Protein AF-A0A412B1B0-F1 (afdb_monomer)

Structure (mmCIF, N/CA/C/O backbone):
data_AF-A0A412B1B0-F1
#
_entry.id   AF-A0A412B1B0-F1
#
loop_
_atom_site.group_PDB
_atom_site.id
_atom_site.type_symbol
_atom_site.label_atom_id
_atom_site.label_alt_id
_atom_site.label_comp_id
_atom_site.label_asym_id
_atom_site.label_entity_id
_atom_site.label_seq_id
_atom_site.pdbx_PDB_ins_code
_atom_site.Cartn_x
_atom_site.Cartn_y
_atom_site.Cartn_z
_atom_site.occupancy
_atom_site.B_iso_or_equiv
_atom_site.auth_seq_id
_atom_site.auth_comp_id
_atom_site.auth_asym_id
_atom_site.auth_atom_id
_atom_site.pdbx_PDB_model_num
ATOM 1 N N . MET A 1 1 ? 8.838 7.757 -24.415 1.00 59.91 1 MET A N 1
ATOM 2 C CA . MET A 1 1 ? 7.523 7.830 -25.084 1.00 59.91 1 MET A CA 1
ATOM 3 C C . MET A 1 1 ? 7.814 7.838 -26.562 1.00 59.91 1 MET A C 1
ATOM 5 O O . MET A 1 1 ? 8.558 8.707 -26.990 1.00 59.91 1 MET A O 1
ATOM 9 N N . GLU A 1 2 ? 7.292 6.869 -27.297 1.00 73.25 2 GLU A N 1
ATOM 10 C CA . GLU A 1 2 ? 7.401 6.813 -28.757 1.00 73.25 2 GLU A CA 1
ATOM 11 C C . GLU A 1 2 ? 5.980 6.850 -29.307 1.00 73.25 2 GLU A C 1
ATOM 13 O O . GLU A 1 2 ? 5.100 6.191 -28.754 1.00 73.25 2 GLU A O 1
ATOM 18 N N . GLU A 1 3 ? 5.728 7.683 -30.318 1.00 77.94 3 GLU A N 1
ATOM 19 C CA . GLU A 1 3 ? 4.415 7.793 -30.980 1.00 77.94 3 GLU A CA 1
ATOM 20 C C . GLU A 1 3 ? 3.223 7.932 -30.009 1.00 77.94 3 GLU A C 1
ATOM 22 O O . GLU A 1 3 ? 2.192 7.273 -30.137 1.00 77.94 3 GLU A O 1
ATOM 27 N N . ASN A 1 4 ? 3.367 8.789 -28.992 1.00 75.06 4 ASN A N 1
ATOM 28 C CA . ASN A 1 4 ? 2.346 9.030 -27.964 1.00 75.06 4 ASN A CA 1
ATOM 29 C C . ASN A 1 4 ? 1.970 7.786 -27.124 1.00 75.06 4 ASN A C 1
ATOM 31 O O . ASN A 1 4 ? 0.922 7.749 -26.478 1.00 75.06 4 ASN A O 1
ATOM 35 N N . ARG A 1 5 ? 2.836 6.765 -27.103 1.00 69.81 5 ARG A N 1
ATOM 36 C CA . ARG A 1 5 ? 2.740 5.588 -26.234 1.00 69.81 5 ARG A CA 1
ATOM 37 C C . ARG A 1 5 ? 3.895 5.558 -25.240 1.00 69.81 5 ARG A C 1
ATOM 39 O O . ARG A 1 5 ? 5.046 5.894 -25.540 1.00 69.81 5 ARG A O 1
ATOM 46 N N . THR A 1 6 ? 3.592 5.141 -24.016 1.00 74.81 6 THR A N 1
ATOM 47 C CA . THR A 1 6 ? 4.621 4.833 -23.021 1.00 74.81 6 THR A CA 1
ATOM 48 C C . THR A 1 6 ? 5.287 3.514 -23.407 1.00 74.81 6 THR A C 1
ATOM 50 O O . THR A 1 6 ? 4.660 2.460 -23.342 1.00 74.81 6 THR A O 1
ATOM 53 N N . VAL A 1 7 ? 6.552 3.581 -23.823 1.00 77.69 7 VAL A N 1
ATOM 54 C CA . VAL A 1 7 ? 7.391 2.412 -24.114 1.00 77.69 7 VAL A CA 1
ATOM 55 C C . VAL A 1 7 ? 8.228 2.096 -22.879 1.00 77.69 7 VAL A C 1
ATOM 57 O O . VAL A 1 7 ? 8.826 2.999 -22.291 1.00 77.69 7 VAL A O 1
ATOM 60 N N . PHE A 1 8 ? 8.239 0.825 -22.478 1.00 80.88 8 PHE A N 1
ATOM 61 C CA . PHE A 1 8 ? 9.020 0.319 -21.352 1.00 80.88 8 PHE A CA 1
ATOM 62 C C . PHE A 1 8 ? 10.175 -0.523 -21.893 1.00 80.88 8 PHE A C 1
ATOM 64 O O . PHE A 1 8 ? 9.959 -1.646 -22.336 1.00 80.88 8 PHE A O 1
ATOM 71 N N . ASP A 1 9 ? 11.392 0.015 -21.847 1.00 79.12 9 ASP A N 1
ATOM 72 C CA . ASP A 1 9 ? 12.590 -0.621 -22.419 1.00 79.12 9 ASP A CA 1
ATOM 73 C C . ASP A 1 9 ? 13.356 -1.479 -21.393 1.00 79.12 9 ASP A C 1
ATOM 75 O O . ASP A 1 9 ? 14.580 -1.486 -21.302 1.00 79.12 9 ASP A O 1
ATOM 79 N N . THR A 1 10 ? 12.623 -2.158 -20.509 1.00 85.31 10 THR A N 1
ATOM 80 C CA . THR A 1 10 ? 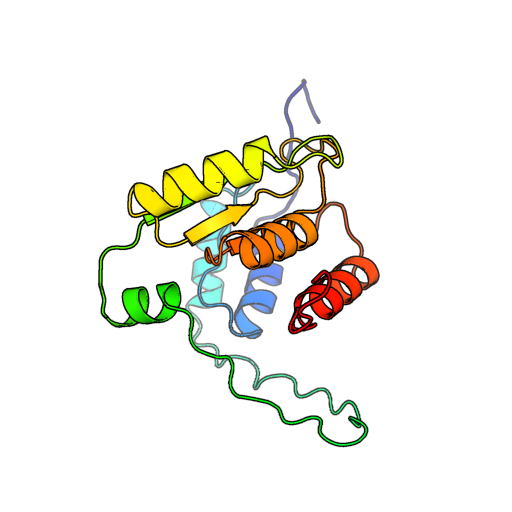13.242 -3.050 -19.521 1.00 85.31 10 THR A CA 1
ATOM 81 C C . THR A 1 10 ? 13.295 -4.460 -20.083 1.00 85.31 10 THR A C 1
ATOM 83 O O . THR A 1 10 ? 12.271 -5.006 -20.488 1.00 85.31 10 THR A O 1
ATOM 86 N N . SER A 1 11 ? 14.480 -5.074 -20.088 1.00 91.94 11 SER A N 1
ATOM 87 C CA . SER A 1 11 ? 14.608 -6.454 -20.545 1.00 91.94 11 SER A CA 1
ATOM 88 C C . SER A 1 11 ? 14.006 -7.440 -19.530 1.00 91.94 11 SER A C 1
ATOM 90 O O . SER A 1 11 ? 14.134 -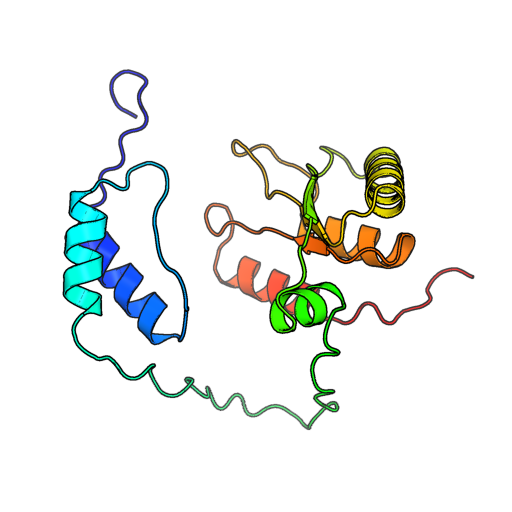7.235 -18.312 1.00 91.94 11 SER A O 1
ATOM 92 N N . PRO A 1 12 ? 13.402 -8.552 -19.996 1.00 93.44 12 PRO A N 1
ATOM 93 C CA . PRO A 1 12 ? 12.978 -9.649 -19.130 1.00 93.44 12 PRO A CA 1
ATOM 94 C C . PRO A 1 12 ? 14.078 -10.115 -18.177 1.00 93.44 12 PRO A C 1
ATOM 96 O O . PRO A 1 12 ? 13.798 -10.430 -17.020 1.00 93.44 12 PRO A O 1
ATOM 99 N N . GLU A 1 13 ? 15.325 -10.138 -18.645 1.00 93.56 13 GLU A N 1
ATOM 100 C CA . GLU A 1 13 ? 16.499 -10.557 -17.889 1.00 93.56 13 GLU A CA 1
ATOM 101 C C . GLU A 1 13 ? 16.766 -9.606 -16.723 1.00 93.56 13 GLU A C 1
ATOM 103 O O . GLU A 1 13 ? 16.862 -10.055 -15.578 1.00 93.56 13 GLU A O 1
ATOM 108 N N . TYR A 1 14 ? 16.818 -8.296 -16.986 1.00 92.62 14 TYR A N 1
ATOM 109 C CA . TYR A 1 14 ? 17.035 -7.298 -15.942 1.00 92.62 14 TYR A CA 1
ATOM 110 C C . TYR A 1 14 ? 15.932 -7.368 -14.882 1.00 92.62 14 TYR A C 1
ATOM 112 O O . TYR A 1 14 ? 16.229 -7.505 -13.693 1.00 92.62 14 TYR A O 1
ATOM 120 N N . PHE A 1 15 ? 14.665 -7.345 -15.309 1.00 93.94 15 PHE A N 1
ATOM 121 C CA . PHE A 1 15 ? 13.515 -7.436 -14.409 1.00 93.94 15 PHE A CA 1
ATOM 122 C C . PHE A 1 15 ? 13.586 -8.688 -13.528 1.00 93.94 15 PHE A C 1
ATOM 124 O O . PHE A 1 15 ? 13.498 -8.593 -12.303 1.00 93.94 15 PHE A O 1
ATOM 131 N N . SER A 1 16 ? 13.803 -9.857 -14.137 1.00 92.56 16 SER A N 1
ATOM 132 C CA . SER A 1 16 ? 13.783 -11.136 -13.423 1.00 92.56 16 SER A CA 1
ATOM 133 C C . SER A 1 16 ? 14.931 -11.246 -12.419 1.00 92.56 16 SER A C 1
ATOM 135 O O . SER A 1 16 ? 14.734 -11.770 -11.326 1.00 92.56 16 SER A O 1
ATOM 137 N N . HIS A 1 17 ? 16.116 -10.715 -12.738 1.00 91.62 17 HIS A N 1
ATOM 138 C CA . HIS A 1 17 ? 17.245 -10.693 -11.806 1.00 91.62 17 HIS A CA 1
ATOM 139 C C . HIS A 1 17 ? 17.013 -9.774 -10.601 1.00 91.62 17 HIS A C 1
ATOM 141 O O . HIS A 1 17 ? 17.366 -10.152 -9.482 1.00 91.62 17 HIS A O 1
ATOM 147 N N . GLN A 1 18 ? 16.406 -8.599 -10.792 1.00 91.88 18 GLN A N 1
ATOM 148 C CA . GLN A 1 18 ? 16.064 -7.725 -9.664 1.00 91.88 18 GLN A CA 1
ATOM 149 C C . GLN A 1 18 ? 14.938 -8.323 -8.815 1.00 91.88 18 GLN A C 1
ATOM 151 O O . GLN A 1 18 ? 15.047 -8.366 -7.592 1.00 91.88 18 GLN A O 1
ATOM 156 N N . ALA A 1 19 ? 13.897 -8.862 -9.454 1.00 91.38 19 ALA A N 1
ATOM 157 C CA . ALA A 1 19 ? 12.802 -9.560 -8.785 1.00 91.38 19 ALA A CA 1
ATOM 158 C C . ALA A 1 19 ? 13.298 -10.753 -7.951 1.00 91.38 19 ALA A C 1
ATOM 160 O O . ALA A 1 19 ? 12.849 -10.961 -6.829 1.00 91.38 19 ALA A O 1
ATOM 161 N N . VAL A 1 20 ? 14.292 -11.492 -8.446 1.00 89.62 20 VAL A N 1
ATOM 162 C CA . VAL A 1 20 ? 14.976 -12.545 -7.687 1.00 89.62 20 VAL A CA 1
ATOM 163 C C . VAL A 1 20 ? 15.631 -12.019 -6.410 1.00 89.62 20 VAL A C 1
ATOM 165 O O . VAL A 1 20 ? 15.446 -12.620 -5.356 1.00 89.62 20 VAL A O 1
ATOM 168 N N . ARG A 1 21 ? 16.367 -10.905 -6.481 1.00 89.06 21 ARG A N 1
ATOM 169 C CA . ARG A 1 21 ? 17.007 -10.306 -5.297 1.00 89.06 21 ARG A CA 1
ATOM 170 C C . ARG A 1 21 ? 15.969 -9.862 -4.272 1.00 89.06 21 ARG A C 1
ATOM 172 O O . ARG A 1 21 ? 16.200 -9.987 -3.079 1.00 89.06 21 ARG A O 1
ATOM 179 N N . ILE A 1 22 ? 14.817 -9.376 -4.736 1.00 87.88 22 ILE A N 1
ATOM 180 C CA . ILE A 1 22 ? 13.683 -9.021 -3.875 1.00 87.88 22 ILE A CA 1
ATOM 181 C C . ILE A 1 22 ? 13.090 -10.277 -3.217 1.00 87.88 22 ILE A C 1
ATOM 183 O O . ILE A 1 22 ? 12.839 -10.266 -2.016 1.00 87.88 22 ILE A O 1
ATOM 187 N N . ALA A 1 23 ? 12.925 -11.376 -3.961 1.00 87.50 23 ALA A N 1
ATOM 188 C CA . ALA A 1 23 ? 12.450 -12.649 -3.408 1.00 87.50 23 ALA A CA 1
ATOM 189 C C . ALA A 1 23 ? 13.384 -13.183 -2.312 1.00 87.50 23 ALA A C 1
ATOM 191 O O . ALA A 1 23 ? 12.931 -13.696 -1.292 1.00 87.50 23 ALA A O 1
ATOM 192 N N . GLU A 1 24 ? 14.696 -13.019 -2.492 1.00 85.06 24 GLU A N 1
ATOM 193 C CA . GLU A 1 24 ? 15.711 -13.426 -1.514 1.00 85.06 24 GLU A CA 1
ATOM 194 C C . GLU A 1 24 ? 15.615 -12.663 -0.182 1.00 85.06 24 GLU A C 1
ATOM 196 O O . GLU A 1 24 ? 16.097 -13.175 0.828 1.00 85.06 24 GLU A O 1
ATOM 201 N N . LEU A 1 25 ? 14.944 -11.502 -0.153 1.00 82.75 25 LEU A N 1
ATOM 202 C CA . LEU A 1 25 ? 14.636 -10.745 1.067 1.00 82.75 25 LEU A CA 1
ATOM 203 C C . LEU A 1 25 ? 13.412 -11.283 1.833 1.00 82.75 25 LEU A C 1
ATOM 205 O O . LEU A 1 25 ? 13.067 -10.729 2.875 1.00 82.75 25 LEU A O 1
ATOM 209 N N . GLY A 1 26 ? 12.766 -12.348 1.346 1.00 81.38 26 GLY A N 1
ATOM 210 C CA . GLY A 1 26 ? 11.628 -12.992 2.011 1.00 81.38 26 GLY A CA 1
ATOM 211 C C . GLY A 1 26 ? 10.256 -12.471 1.582 1.00 81.38 26 GLY A C 1
ATOM 212 O O . GLY A 1 26 ? 9.309 -12.571 2.351 1.00 81.38 26 GLY A O 1
ATOM 213 N N . VAL A 1 27 ? 10.138 -11.898 0.381 1.00 83.12 27 VAL A N 1
ATOM 214 C CA . VAL A 1 27 ? 8.843 -11.487 -0.188 1.00 83.12 27 VAL A CA 1
ATOM 215 C C . VAL A 1 27 ? 8.059 -12.710 -0.680 1.00 83.12 27 VAL A C 1
ATOM 217 O O . VAL A 1 27 ? 8.589 -13.503 -1.455 1.00 83.12 27 VAL A O 1
ATOM 220 N N . ASP A 1 28 ? 6.784 -12.822 -0.291 1.00 79.12 28 ASP A N 1
ATOM 221 C CA . ASP A 1 28 ? 5.916 -13.958 -0.651 1.00 79.12 28 ASP A CA 1
ATOM 222 C C . ASP A 1 28 ? 5.341 -13.883 -2.077 1.00 79.12 28 ASP A C 1
ATOM 224 O O . ASP A 1 28 ? 5.077 -14.909 -2.705 1.00 79.12 28 ASP A O 1
ATOM 228 N N . MET A 1 29 ? 5.134 -12.672 -2.610 1.00 85.62 29 MET A N 1
ATOM 229 C CA . MET A 1 29 ? 4.509 -12.449 -3.919 1.00 85.62 29 MET A CA 1
ATOM 230 C C . MET A 1 29 ? 5.252 -11.391 -4.732 1.00 85.62 29 MET A C 1
ATOM 232 O O . MET A 1 29 ? 5.500 -10.285 -4.259 1.00 85.62 29 MET A O 1
ATOM 236 N N . ILE A 1 30 ? 5.563 -11.712 -5.991 1.00 89.06 30 ILE A N 1
ATOM 237 C CA . ILE A 1 30 ? 6.213 -10.794 -6.9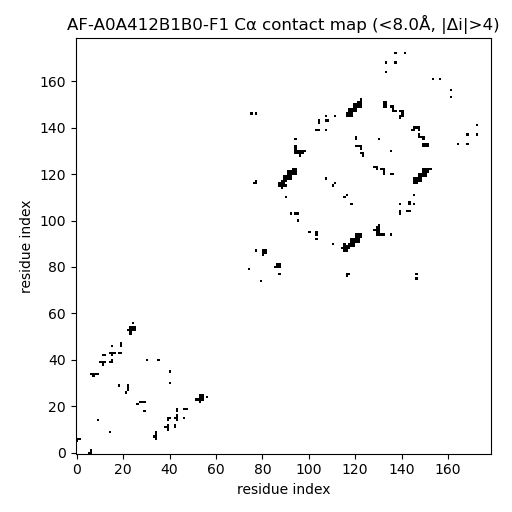34 1.00 89.06 30 ILE A CA 1
ATOM 238 C C . ILE A 1 30 ? 5.514 -10.882 -8.288 1.00 89.06 30 ILE A C 1
ATOM 240 O O . ILE A 1 30 ? 5.227 -11.970 -8.784 1.00 89.06 30 ILE A O 1
ATOM 244 N N . GLY A 1 31 ? 5.275 -9.726 -8.901 1.00 88.56 31 GLY A N 1
ATOM 245 C CA . GLY A 1 31 ? 4.662 -9.608 -10.218 1.00 88.56 31 GLY A CA 1
ATOM 246 C C . GLY A 1 31 ? 5.087 -8.322 -10.915 1.00 88.56 31 GLY A C 1
ATOM 247 O O . GLY A 1 31 ? 6.105 -7.722 -10.571 1.00 88.56 31 GLY A O 1
ATOM 248 N N . GLY A 1 32 ? 4.299 -7.896 -11.898 1.00 87.69 32 GLY A N 1
ATOM 249 C CA . GLY A 1 32 ? 4.543 -6.664 -12.635 1.00 87.69 32 GLY A CA 1
ATOM 250 C C . GLY A 1 32 ? 3.252 -6.033 -13.148 1.00 87.69 32 GLY A C 1
ATOM 251 O O . GLY A 1 32 ? 2.211 -6.684 -13.196 1.00 87.69 32 GLY A O 1
ATOM 252 N N . CYS A 1 33 ? 3.329 -4.748 -13.489 1.00 85.12 33 CYS A N 1
ATOM 253 C CA . CYS A 1 33 ? 2.221 -3.949 -14.014 1.00 85.12 33 CYS A CA 1
ATOM 254 C C . CYS A 1 33 ? 2.518 -3.585 -15.484 1.00 85.12 33 CYS A C 1
ATOM 256 O O . CYS A 1 33 ? 2.939 -4.440 -16.266 1.00 85.12 33 CYS A O 1
ATOM 258 N N . CYS A 1 34 ? 2.347 -2.321 -15.873 1.00 83.06 34 CYS A N 1
ATOM 259 C CA . CYS A 1 34 ? 2.673 -1.819 -17.204 1.00 83.06 34 CYS A CA 1
ATOM 260 C C . CYS A 1 34 ? 4.129 -2.137 -17.590 1.00 83.06 34 CYS A C 1
ATOM 262 O O . CYS A 1 34 ? 5.043 -1.994 -16.779 1.00 83.06 34 CYS A O 1
ATOM 264 N N . GLY A 1 35 ? 4.338 -2.586 -18.830 1.00 85.06 35 GLY A N 1
ATOM 265 C CA . GLY A 1 35 ? 5.660 -2.965 -19.341 1.00 85.06 35 GLY A CA 1
ATOM 266 C C . GLY A 1 35 ? 6.109 -4.387 -18.995 1.00 85.06 35 GLY A C 1
ATOM 267 O O . GLY A 1 35 ? 7.064 -4.873 -19.589 1.00 85.06 35 GLY A O 1
ATOM 268 N N . THR A 1 36 ? 5.408 -5.098 -18.103 1.00 90.81 36 THR A N 1
ATOM 269 C CA . THR A 1 36 ? 5.678 -6.521 -17.849 1.00 90.81 36 THR A CA 1
ATOM 270 C C . THR A 1 36 ? 4.903 -7.380 -18.843 1.00 90.81 36 THR A C 1
ATOM 272 O O . THR A 1 36 ? 3.692 -7.242 -18.993 1.00 90.81 36 THR A O 1
ATOM 275 N N . THR A 1 37 ? 5.598 -8.283 -19.532 1.00 92.06 37 THR A N 1
ATOM 276 C CA . THR A 1 37 ? 4.999 -9.194 -20.524 1.00 92.06 37 THR A CA 1
ATOM 277 C C . THR A 1 37 ? 5.015 -10.641 -20.024 1.00 92.06 37 THR A C 1
ATOM 279 O O . THR A 1 37 ? 5.768 -10.957 -19.099 1.00 92.06 37 THR A O 1
ATOM 282 N N . PRO A 1 38 ? 4.275 -11.574 -20.653 1.00 93.75 38 PRO A N 1
ATOM 283 C CA . PRO A 1 38 ? 4.364 -12.995 -20.308 1.00 93.75 38 PRO A CA 1
ATOM 284 C C . PRO A 1 38 ? 5.801 -13.544 -20.307 1.00 93.75 38 PRO A C 1
ATOM 286 O O . PRO A 1 38 ? 6.141 -14.364 -19.457 1.00 93.75 38 PRO A O 1
ATOM 289 N N . LYS A 1 39 ? 6.682 -13.033 -21.183 1.00 94.38 39 LYS A N 1
ATOM 290 C CA . LYS A 1 39 ? 8.107 -13.409 -21.228 1.00 94.38 39 LYS A CA 1
ATOM 291 C C . LYS A 1 39 ? 8.857 -13.041 -19.939 1.00 94.38 39 LYS A C 1
ATOM 293 O O . LYS A 1 39 ? 9.701 -13.811 -19.490 1.00 94.38 39 LYS A O 1
ATOM 298 N N . HIS A 1 40 ? 8.523 -11.905 -19.322 1.00 95.12 40 HIS A N 1
ATOM 299 C CA . HIS A 1 40 ? 9.092 -11.492 -18.035 1.00 95.12 40 HIS A CA 1
ATOM 300 C C . HIS A 1 40 ? 8.711 -12.477 -16.928 1.00 95.12 40 HIS A C 1
ATOM 302 O O . HIS A 1 40 ? 9.573 -12.962 -16.200 1.00 95.12 40 HIS A O 1
ATOM 308 N N . LEU A 1 41 ? 7.421 -12.816 -16.833 1.00 93.56 41 LEU A N 1
ATOM 309 C CA . LEU A 1 41 ? 6.912 -13.713 -15.794 1.00 93.56 41 LEU A CA 1
ATOM 310 C C . LEU A 1 41 ? 7.404 -15.154 -15.978 1.00 93.56 41 LEU A C 1
ATOM 312 O O . LEU A 1 41 ? 7.724 -15.815 -14.994 1.00 93.56 41 LEU A O 1
ATOM 316 N N . GLN A 1 42 ? 7.526 -15.632 -17.220 1.00 93.75 42 GLN A N 1
ATOM 317 C CA . GLN A 1 42 ? 8.100 -16.948 -17.518 1.00 93.75 42 GLN A CA 1
ATOM 318 C C . GLN A 1 42 ? 9.558 -17.051 -17.062 1.00 93.75 42 GLN A C 1
ATOM 320 O O . GLN A 1 42 ? 9.931 -18.032 -16.413 1.00 93.75 42 GLN A O 1
ATOM 325 N N . LEU A 1 43 ? 10.382 -16.043 -17.370 1.00 94.06 43 LEU A N 1
ATOM 326 C CA . LEU A 1 43 ? 11.779 -16.035 -16.945 1.00 94.06 43 LEU A CA 1
ATOM 327 C C . LEU A 1 43 ? 11.894 -15.929 -15.421 1.00 94.06 43 LEU A C 1
ATOM 329 O O . LEU A 1 43 ? 12.629 -16.711 -14.818 1.00 94.06 43 LEU A O 1
ATOM 333 N N . LEU A 1 44 ? 11.121 -15.039 -14.790 1.00 92.75 44 LEU A N 1
ATOM 334 C CA . LEU A 1 44 ? 11.071 -14.918 -13.334 1.00 92.75 44 LEU A CA 1
ATOM 335 C C . LEU A 1 44 ? 10.671 -16.242 -12.671 1.00 92.75 44 LEU A C 1
ATOM 337 O O . LEU A 1 44 ? 11.386 -16.724 -11.794 1.00 92.75 44 LEU A O 1
ATOM 341 N N . SER A 1 45 ? 9.586 -16.872 -13.131 1.00 91.69 45 SER A N 1
ATOM 342 C CA . SER A 1 45 ? 9.128 -18.170 -12.624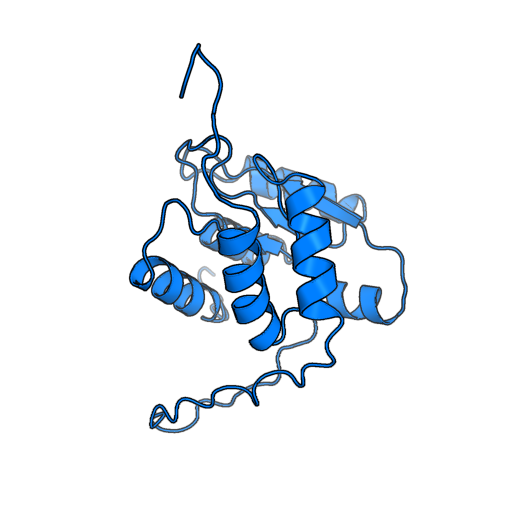 1.00 91.69 45 SER A CA 1
ATOM 343 C C . SER A 1 45 ? 10.226 -19.229 -12.737 1.00 91.69 45 SER A C 1
ATOM 345 O O . SER A 1 45 ? 10.542 -19.903 -11.757 1.00 91.69 45 SER A O 1
ATOM 347 N N . ARG A 1 46 ? 10.903 -19.312 -13.890 1.00 91.56 46 ARG A N 1
ATOM 348 C CA . ARG A 1 46 ? 12.022 -20.242 -14.103 1.00 91.56 46 ARG A CA 1
ATOM 349 C C . ARG A 1 46 ? 13.190 -19.991 -13.144 1.00 91.56 46 ARG A C 1
ATOM 351 O O . ARG A 1 46 ? 13.812 -20.947 -12.681 1.00 91.56 46 ARG A O 1
ATOM 358 N N . LEU A 1 47 ? 13.513 -18.731 -12.849 1.00 89.81 47 LEU A N 1
ATOM 359 C CA . LEU A 1 47 ? 14.582 -18.391 -11.905 1.00 89.81 47 LEU A CA 1
ATOM 360 C C . LEU A 1 47 ? 14.200 -18.697 -10.449 1.00 89.81 47 LEU A C 1
ATOM 362 O O . LEU A 1 47 ? 15.083 -19.078 -9.679 1.00 89.81 47 LEU A O 1
ATOM 366 N N . LEU A 1 48 ? 12.919 -18.563 -10.088 1.00 87.56 48 LEU A N 1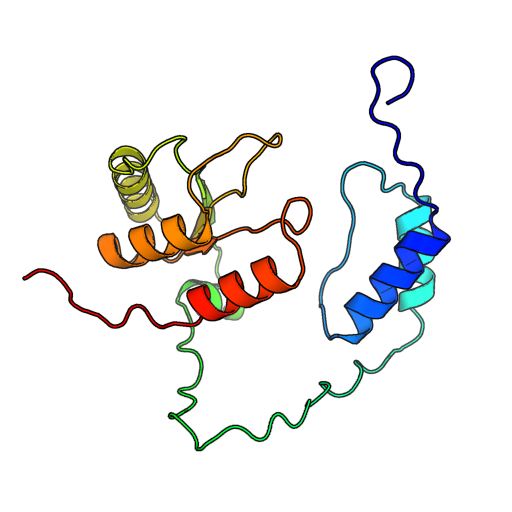
ATOM 367 C CA . LEU A 1 48 ? 12.393 -18.835 -8.744 1.00 87.56 48 LEU A CA 1
ATOM 368 C C . LEU A 1 48 ? 12.141 -20.328 -8.468 1.00 87.56 48 LEU A C 1
ATOM 370 O O . LEU A 1 48 ? 12.218 -20.746 -7.318 1.00 87.56 48 LEU A O 1
ATOM 374 N N . GLN A 1 49 ? 11.898 -21.154 -9.494 1.00 81.19 49 GLN A N 1
ATOM 375 C CA . GLN A 1 49 ? 11.726 -22.613 -9.348 1.00 81.19 49 GLN A CA 1
ATOM 376 C C . GLN A 1 49 ? 12.952 -23.318 -8.748 1.00 81.19 49 GLN A C 1
ATOM 378 O O . GLN A 1 49 ? 12.836 -24.400 -8.167 1.00 81.19 49 GLN A O 1
ATOM 383 N N . LYS A 1 50 ? 14.144 -22.719 -8.854 1.00 71.06 50 LYS A N 1
ATOM 384 C CA . LYS A 1 50 ? 15.306 -23.185 -8.096 1.00 71.06 50 LYS A CA 1
ATOM 385 C C . LYS A 1 50 ? 15.028 -22.912 -6.618 1.00 71.06 50 LYS A C 1
ATOM 387 O O . LYS A 1 50 ? 15.038 -21.753 -6.226 1.00 71.06 50 LYS A O 1
ATOM 392 N N . LYS A 1 51 ? 14.793 -23.960 -5.809 1.00 55.41 51 LYS A N 1
ATOM 393 C CA . LYS A 1 51 ? 14.613 -23.852 -4.347 1.00 55.41 51 LYS A CA 1
ATOM 394 C C . LYS A 1 51 ? 15.677 -22.918 -3.768 1.00 55.41 51 LYS A C 1
ATOM 396 O O . LYS A 1 51 ? 16.850 -23.283 -3.696 1.00 55.41 51 LYS A O 1
ATOM 401 N N . ARG A 1 52 ? 15.265 -21.727 -3.350 1.00 59.97 52 ARG A N 1
ATOM 402 C CA . ARG A 1 52 ? 16.125 -20.767 -2.665 1.00 59.97 52 ARG A CA 1
ATOM 403 C C . ARG A 1 52 ? 15.644 -20.661 -1.236 1.00 59.97 52 ARG A C 1
ATOM 405 O O . ARG A 1 52 ? 14.472 -20.398 -0.990 1.00 59.97 52 ARG A O 1
ATOM 412 N N . LYS A 1 53 ? 16.550 -20.911 -0.294 1.00 58.62 53 LYS A N 1
ATOM 413 C CA . LYS A 1 53 ? 16.327 -20.465 1.078 1.00 58.62 53 LYS A CA 1
ATOM 414 C C . LYS A 1 53 ? 16.358 -18.933 1.028 1.00 58.62 53 LYS A C 1
ATOM 416 O O . LYS A 1 53 ? 17.280 -18.416 0.390 1.00 58.62 53 LYS A O 1
ATOM 421 N N . PRO A 1 54 ? 15.395 -18.223 1.641 1.00 60.41 54 PRO A N 1
ATOM 422 C CA . PRO A 1 54 ? 15.540 -16.791 1.871 1.00 60.41 54 PRO A CA 1
ATOM 423 C C . PRO A 1 54 ? 16.934 -16.541 2.440 1.00 60.41 54 PRO A C 1
ATOM 425 O O . PRO A 1 54 ? 17.406 -17.348 3.256 1.00 60.41 54 PRO A O 1
ATOM 428 N N . LEU A 1 55 ? 17.613 -15.481 1.994 1.00 56.91 55 LEU A N 1
ATOM 429 C CA . LEU A 1 55 ? 18.834 -15.072 2.677 1.00 56.91 55 LEU A CA 1
ATOM 430 C C . LEU A 1 55 ? 18.435 -14.894 4.140 1.00 56.91 55 LEU A C 1
ATOM 432 O O . LEU A 1 55 ? 17.441 -14.222 4.426 1.00 56.91 55 LEU A O 1
ATOM 436 N N . ALA A 1 56 ? 19.139 -15.577 5.050 1.00 55.06 56 ALA A N 1
ATOM 437 C CA . ALA A 1 56 ? 18.922 -15.391 6.478 1.00 55.06 56 ALA A CA 1
ATOM 438 C C . ALA A 1 56 ? 18.873 -13.882 6.715 1.00 55.06 56 ALA A C 1
ATOM 440 O O . ALA A 1 56 ? 19.776 -13.190 6.239 1.00 55.06 56 ALA A O 1
ATOM 441 N N . ALA A 1 57 ? 17.777 -13.401 7.320 1.00 54.38 57 ALA A N 1
ATOM 442 C CA . ALA A 1 57 ? 17.486 -11.979 7.456 1.00 54.38 57 ALA A CA 1
ATOM 443 C C . ALA A 1 57 ? 18.787 -11.243 7.757 1.00 54.38 57 ALA A C 1
ATOM 445 O O . ALA A 1 57 ? 19.437 -11.557 8.760 1.00 54.38 57 ALA A O 1
ATOM 446 N N . VAL A 1 58 ? 19.206 -10.356 6.845 1.00 47.69 58 VAL A N 1
ATOM 447 C CA . VAL A 1 58 ? 20.443 -9.596 7.007 1.00 47.69 58 VAL A CA 1
ATOM 448 C C . VAL A 1 58 ? 20.259 -8.785 8.276 1.00 47.69 58 VAL A C 1
ATOM 450 O O . VAL A 1 58 ? 19.616 -7.738 8.296 1.00 47.69 58 VAL A O 1
ATOM 453 N N . THR A 1 59 ? 20.774 -9.333 9.369 1.00 38.91 59 THR A N 1
ATOM 454 C CA . THR A 1 59 ? 20.847 -8.659 10.647 1.00 38.91 59 THR A CA 1
ATOM 455 C C . THR A 1 59 ? 22.030 -7.739 10.485 1.00 38.91 59 THR A C 1
ATOM 457 O O . THR A 1 59 ? 23.159 -8.084 10.818 1.00 38.91 59 THR A O 1
ATOM 460 N N . THR A 1 60 ? 21.795 -6.581 9.875 1.00 37.31 60 THR A N 1
ATOM 461 C CA . THR A 1 60 ? 22.722 -5.475 10.040 1.00 37.31 60 THR A CA 1
ATOM 462 C C . THR A 1 60 ? 22.761 -5.236 11.539 1.00 37.31 60 THR A C 1
ATOM 464 O O . THR A 1 60 ? 21.770 -4.790 12.119 1.00 37.31 60 THR A O 1
ATOM 467 N N . THR A 1 61 ? 23.870 -5.593 12.182 1.00 34.66 61 THR A N 1
ATOM 468 C CA . THR A 1 61 ? 24.166 -5.206 13.558 1.00 34.66 61 THR A CA 1
ATOM 469 C C . THR A 1 61 ? 24.381 -3.700 13.555 1.00 34.66 61 THR A C 1
ATOM 471 O O . THR A 1 61 ? 25.502 -3.203 13.574 1.00 34.66 61 THR A O 1
ATOM 474 N N . VAL A 1 62 ? 23.287 -2.950 13.456 1.00 44.12 62 VAL A N 1
ATOM 475 C CA . VAL A 1 62 ? 23.249 -1.613 14.018 1.00 44.12 62 VAL A CA 1
ATOM 476 C C . VAL A 1 62 ? 23.402 -1.863 15.506 1.00 44.12 62 VAL A C 1
ATOM 478 O O . VAL A 1 62 ? 22.576 -2.563 16.092 1.00 44.12 62 VAL A O 1
ATOM 481 N N . THR A 1 63 ? 24.491 -1.373 16.090 1.00 39.78 63 THR A N 1
ATOM 482 C CA . THR A 1 63 ? 24.666 -1.299 17.539 1.00 39.78 63 THR A CA 1
ATOM 483 C C . THR A 1 63 ? 23.553 -0.392 18.053 1.00 39.78 63 THR A C 1
ATOM 485 O O . THR A 1 63 ? 23.694 0.825 18.126 1.00 39.78 63 THR A O 1
ATOM 488 N N . ALA A 1 64 ? 22.373 -0.978 18.245 1.00 42.06 64 ALA A N 1
ATOM 489 C CA . ALA A 1 64 ? 21.207 -0.292 18.740 1.00 42.06 64 ALA A CA 1
ATOM 490 C C . ALA A 1 64 ? 21.521 0.069 20.185 1.00 42.06 64 ALA A C 1
ATOM 492 O O . ALA A 1 64 ? 21.687 -0.805 21.035 1.00 42.06 64 ALA A O 1
ATOM 493 N N . VAL A 1 65 ? 21.650 1.371 20.417 1.00 46.81 65 VAL A N 1
ATOM 494 C CA . VAL A 1 65 ? 21.573 1.954 21.750 1.00 46.81 65 VAL A CA 1
ATOM 495 C C . VAL A 1 65 ? 20.293 1.415 22.396 1.00 46.81 65 VAL A C 1
ATOM 497 O O . VAL A 1 65 ? 19.253 1.334 21.741 1.00 46.81 65 VAL A O 1
ATOM 500 N N . GLU A 1 66 ? 20.442 0.951 23.630 1.00 45.97 66 GLU A N 1
ATOM 501 C CA . GLU A 1 66 ? 19.520 0.154 24.441 1.00 45.97 66 GLU A CA 1
ATOM 502 C C . GLU A 1 66 ? 18.022 0.255 24.082 1.00 45.97 66 GLU A C 1
ATOM 504 O O . GLU A 1 66 ? 17.354 1.266 24.277 1.00 45.97 66 GLU A O 1
ATOM 509 N N . SER A 1 67 ? 17.505 -0.868 23.576 1.00 51.66 67 SER A N 1
ATOM 510 C CA . SER A 1 67 ? 16.244 -1.518 23.957 1.00 51.66 67 SER A CA 1
ATOM 511 C C . SER A 1 67 ? 15.119 -0.636 24.525 1.00 51.66 67 SER A C 1
ATOM 513 O O . SER A 1 67 ? 14.768 -0.754 25.697 1.00 51.66 67 SER A O 1
ATOM 515 N N . LEU A 1 68 ? 14.436 0.134 23.674 1.00 49.75 68 LEU A N 1
ATOM 516 C CA . LEU A 1 68 ? 13.021 0.419 23.926 1.00 49.75 68 LEU A CA 1
ATOM 517 C C . LEU A 1 68 ? 12.233 -0.850 23.611 1.00 49.75 68 LEU A C 1
ATOM 519 O O . LEU A 1 68 ? 12.360 -1.406 22.519 1.00 49.75 68 LEU A O 1
ATOM 523 N N . GLU A 1 69 ? 11.470 -1.324 24.593 1.00 45.69 69 GLU A N 1
ATOM 524 C CA . GLU A 1 69 ? 10.667 -2.543 24.551 1.00 45.69 69 GLU A CA 1
ATOM 525 C C . GLU A 1 69 ? 10.059 -2.771 23.165 1.00 45.69 69 GLU A C 1
ATOM 527 O O . GLU A 1 69 ? 9.154 -2.059 22.714 1.00 45.69 69 GLU A O 1
ATOM 532 N N . LYS A 1 70 ? 10.576 -3.786 22.469 1.00 44.38 70 LYS A N 1
ATOM 533 C CA . LYS A 1 70 ? 10.053 -4.258 21.192 1.00 44.38 70 LYS A CA 1
ATOM 534 C C . LYS A 1 70 ? 8.723 -4.947 21.486 1.00 44.38 70 LYS A C 1
ATOM 536 O O . LYS A 1 70 ? 8.642 -6.170 21.488 1.00 44.38 70 LYS A O 1
ATOM 541 N N . SER A 1 71 ? 7.688 -4.172 21.820 1.00 51.12 71 SER A N 1
ATOM 542 C CA . SER A 1 71 ? 6.343 -4.705 21.999 1.00 51.12 71 SER A CA 1
ATOM 543 C C . SER A 1 71 ? 6.027 -5.483 20.729 1.00 51.12 71 SER A C 1
ATOM 545 O O . SER A 1 71 ? 6.114 -4.899 19.640 1.00 51.12 71 SER A O 1
ATOM 547 N N . ALA A 1 72 ? 5.710 -6.770 20.851 1.00 52.03 72 ALA A N 1
ATOM 548 C CA . ALA A 1 72 ? 5.263 -7.558 19.714 1.00 52.03 72 ALA A CA 1
ATOM 549 C C . ALA A 1 72 ? 4.209 -6.742 18.938 1.00 52.03 72 ALA A C 1
ATOM 551 O O . ALA A 1 72 ? 3.376 -6.089 19.585 1.00 52.03 72 ALA A O 1
ATOM 552 N N . PRO A 1 73 ? 4.269 -6.689 17.593 1.00 57.00 73 PRO A N 1
ATOM 553 C CA . PRO A 1 73 ? 3.268 -5.975 16.814 1.00 57.00 73 PRO A CA 1
ATOM 554 C C . PRO A 1 73 ? 1.891 -6.443 17.279 1.00 57.00 73 PRO A C 1
ATOM 556 O O . PRO A 1 73 ? 1.606 -7.640 17.228 1.00 57.00 73 PRO A O 1
ATOM 559 N N . ARG A 1 74 ? 1.069 -5.528 17.814 1.00 65.94 74 ARG A N 1
ATOM 560 C CA . ARG A 1 74 ? -0.307 -5.878 18.166 1.00 65.94 74 ARG A CA 1
ATOM 561 C C . ARG A 1 74 ? -0.982 -6.303 16.878 1.00 65.94 74 ARG A C 1
ATOM 563 O O . ARG A 1 74 ? -0.997 -5.556 15.903 1.00 65.94 74 ARG A O 1
ATOM 570 N N . GLU A 1 75 ? -1.461 -7.531 16.879 1.00 73.94 75 GLU A N 1
ATOM 571 C CA . GLU A 1 75 ? -2.079 -8.124 15.717 1.00 73.94 75 GLU A CA 1
ATOM 572 C C . GLU A 1 75 ? -3.371 -7.378 15.376 1.00 73.94 75 GLU A C 1
ATOM 574 O O . GLU A 1 75 ? -4.254 -7.258 16.226 1.00 73.94 75 GLU A O 1
ATOM 579 N N . SER A 1 76 ? -3.470 -6.873 14.147 1.00 83.50 76 SER A N 1
ATOM 580 C CA . SER A 1 76 ? -4.639 -6.129 13.683 1.00 83.50 76 SER A CA 1
ATOM 581 C C . SER A 1 76 ? -5.847 -7.061 13.499 1.00 83.50 76 SER A C 1
ATOM 583 O O . SER A 1 76 ? -5.686 -8.259 13.251 1.00 83.50 76 SER A O 1
ATOM 585 N N . CYS A 1 77 ? -7.062 -6.532 13.627 1.00 85.19 77 CYS A N 1
ATOM 586 C CA . CYS A 1 77 ? -8.306 -7.260 13.385 1.00 85.19 77 CYS A CA 1
ATOM 587 C C . CYS A 1 77 ? -8.334 -7.836 11.961 1.00 85.19 77 CYS A C 1
ATOM 589 O O . CYS A 1 77 ? -8.657 -9.010 11.775 1.00 85.19 77 CYS A O 1
ATOM 591 N N . PHE A 1 78 ? -7.893 -7.056 10.967 1.00 89.81 78 PHE A N 1
ATOM 592 C CA . PHE A 1 78 ? -7.742 -7.521 9.587 1.00 89.81 78 PHE A CA 1
ATOM 593 C C . PHE A 1 78 ? -6.815 -8.741 9.486 1.00 89.81 78 PHE A C 1
ATOM 595 O O . PHE A 1 78 ? -7.167 -9.750 8.872 1.00 89.81 78 PHE A O 1
ATOM 602 N N . ALA A 1 79 ? -5.649 -8.688 10.139 1.00 87.94 79 ALA A N 1
ATOM 603 C CA . ALA A 1 79 ? -4.692 -9.791 10.127 1.00 87.94 79 ALA A CA 1
ATOM 604 C C . ALA A 1 79 ? -5.245 -11.058 10.811 1.00 87.94 79 ALA A C 1
ATOM 606 O O . ALA A 1 79 ? -4.982 -12.172 10.351 1.00 87.94 79 ALA A O 1
ATOM 607 N N . GLN A 1 80 ? -6.043 -10.899 11.871 1.00 90.75 80 GLN A N 1
ATOM 608 C CA . GLN A 1 80 ? -6.723 -12.010 12.545 1.00 90.75 80 GLN A CA 1
ATOM 609 C C . GLN A 1 80 ? -7.776 -12.661 11.643 1.00 90.75 80 GLN A C 1
ATOM 611 O O . GLN A 1 80 ? -7.801 -13.888 11.526 1.00 90.75 80 GLN A O 1
ATOM 616 N N . LYS A 1 81 ? -8.623 -11.858 10.983 1.00 92.88 81 LYS A N 1
ATOM 617 C CA . LYS A 1 81 ? -9.644 -12.353 10.046 1.00 92.88 81 LYS A CA 1
ATOM 618 C C . LYS A 1 81 ? -9.026 -13.141 8.897 1.00 92.88 81 LYS A C 1
ATOM 620 O O . LYS A 1 81 ? -9.436 -14.273 8.643 1.00 92.88 81 LYS A O 1
ATOM 625 N N . LEU A 1 82 ? -7.978 -12.594 8.275 1.00 91.69 82 LEU A N 1
ATOM 626 C CA . LEU A 1 82 ? -7.229 -13.282 7.222 1.00 91.69 82 LEU A CA 1
ATOM 627 C C . LEU A 1 82 ? -6.685 -14.637 7.689 1.00 91.69 82 LEU A C 1
ATOM 629 O O . LEU A 1 82 ? -6.836 -15.635 6.987 1.00 91.69 82 LEU A O 1
ATOM 633 N N . ARG A 1 83 ? -6.091 -14.702 8.888 1.00 92.25 83 ARG A N 1
ATOM 634 C CA . ARG A 1 83 ? -5.571 -15.959 9.453 1.00 92.25 83 ARG A CA 1
ATOM 635 C C . ARG A 1 83 ? -6.650 -17.006 9.702 1.00 92.25 83 ARG A C 1
ATOM 637 O O . ARG A 1 83 ? -6.381 -18.194 9.559 1.00 92.25 83 ARG A O 1
ATOM 644 N N . LYS A 1 84 ? -7.850 -16.574 10.081 1.00 95.44 84 LYS A N 1
ATOM 645 C CA . LYS A 1 84 ? -9.001 -17.458 10.301 1.00 95.44 84 LYS A CA 1
ATOM 646 C C . LYS A 1 84 ? -9.680 -17.897 9.000 1.00 95.44 84 LYS A C 1
ATOM 648 O O . LYS A 1 84 ? -10.579 -18.729 9.053 1.00 95.44 84 LYS A O 1
ATOM 653 N N . GLY A 1 85 ? -9.263 -17.363 7.848 1.00 94.31 85 GLY A N 1
ATOM 654 C CA . GLY A 1 85 ? -9.926 -17.607 6.567 1.00 94.31 85 GLY A CA 1
ATOM 655 C C . GLY A 1 85 ? -11.299 -16.940 6.469 1.00 94.31 85 GLY A C 1
ATOM 656 O O . GLY A 1 85 ? -12.138 -17.375 5.684 1.00 94.31 85 GLY A O 1
ATOM 657 N N . GLU A 1 86 ? -11.548 -15.909 7.280 1.00 96.12 86 GLU A N 1
ATOM 658 C CA . GLU A 1 86 ? -12.776 -15.124 7.208 1.00 96.12 86 GLU A CA 1
ATOM 659 C C . GLU A 1 86 ? -12.755 -14.225 5.965 1.00 96.12 86 GLU A C 1
ATOM 661 O O . GLU A 1 86 ? -11.701 -13.765 5.516 1.00 96.12 86 GLU A O 1
ATOM 666 N N . PHE A 1 87 ? -13.935 -13.958 5.405 1.00 94.88 87 PHE A N 1
ATOM 667 C CA . PHE A 1 87 ? -14.069 -13.001 4.313 1.00 94.88 87 PHE A CA 1
ATOM 668 C C . PHE A 1 87 ? -13.712 -11.593 4.805 1.00 94.88 87 PHE A C 1
ATOM 670 O O . PHE A 1 87 ? -14.192 -11.166 5.856 1.00 94.88 87 PHE A O 1
ATOM 677 N N . VAL A 1 88 ? -12.885 -10.885 4.031 1.00 95.19 88 VAL A N 1
ATOM 678 C CA . VAL A 1 88 ? -12.449 -9.519 4.333 1.00 95.19 88 VAL A CA 1
ATOM 679 C C . VAL A 1 88 ? -12.799 -8.567 3.196 1.00 95.19 88 VAL A C 1
ATOM 681 O O . VAL A 1 88 ? -12.619 -8.892 2.021 1.00 95.19 88 VAL A O 1
ATOM 684 N N . MET A 1 89 ? -13.260 -7.369 3.543 1.00 95.94 89 MET A N 1
ATOM 685 C CA . MET A 1 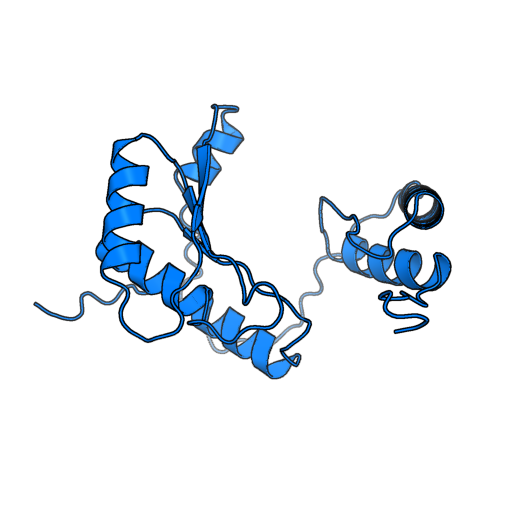89 ? -13.504 -6.279 2.603 1.00 95.94 89 MET A CA 1
ATOM 686 C C . MET A 1 89 ? -12.488 -5.159 2.798 1.00 95.94 89 MET A C 1
ATOM 688 O O . MET A 1 89 ? -12.407 -4.552 3.865 1.00 95.94 89 MET A O 1
ATOM 692 N N . ALA A 1 90 ? -11.755 -4.849 1.731 1.00 95.75 90 ALA A N 1
ATOM 693 C CA . ALA A 1 90 ? -10.906 -3.670 1.645 1.00 95.75 90 ALA A CA 1
ATOM 694 C C . ALA A 1 90 ? -11.536 -2.643 0.697 1.00 95.75 90 ALA A C 1
ATOM 696 O O . ALA A 1 90 ? -12.045 -3.011 -0.363 1.00 95.75 90 ALA A O 1
ATOM 697 N N . ALA A 1 91 ? -11.481 -1.362 1.059 1.00 97.00 91 ALA A N 1
ATOM 698 C CA . ALA A 1 91 ? -11.925 -0.269 0.196 1.00 97.00 91 ALA A CA 1
ATOM 699 C C . ALA A 1 91 ? -10.803 0.753 0.002 1.00 97.00 91 ALA A C 1
ATOM 701 O O . ALA A 1 91 ? -10.195 1.200 0.974 1.00 97.00 91 ALA A O 1
ATOM 702 N N . GLU A 1 92 ? -10.546 1.143 -1.245 1.00 96.19 92 GLU A N 1
ATOM 703 C CA . GLU A 1 92 ? -9.540 2.157 -1.561 1.00 96.19 92 GLU A CA 1
ATOM 704 C C . GLU A 1 92 ? -10.137 3.563 -1.508 1.00 96.19 92 GLU A C 1
ATOM 706 O O . GLU A 1 92 ? -11.202 3.829 -2.070 1.00 96.19 92 GLU A O 1
ATOM 711 N N . LEU A 1 93 ? -9.425 4.473 -0.844 1.00 94.56 93 LEU A N 1
ATOM 712 C CA . LEU A 1 93 ? -9.696 5.900 -0.861 1.00 94.56 93 LEU A CA 1
ATOM 713 C C . LEU A 1 93 ? -8.499 6.666 -1.419 1.00 94.56 93 LEU A C 1
ATOM 715 O O . LEU A 1 93 ? -7.333 6.370 -1.161 1.00 94.56 93 LEU A O 1
ATOM 719 N N . ASP A 1 94 ? -8.819 7.733 -2.134 1.00 93.25 94 ASP A N 1
ATOM 720 C CA . ASP A 1 94 ? -7.837 8.656 -2.670 1.00 93.25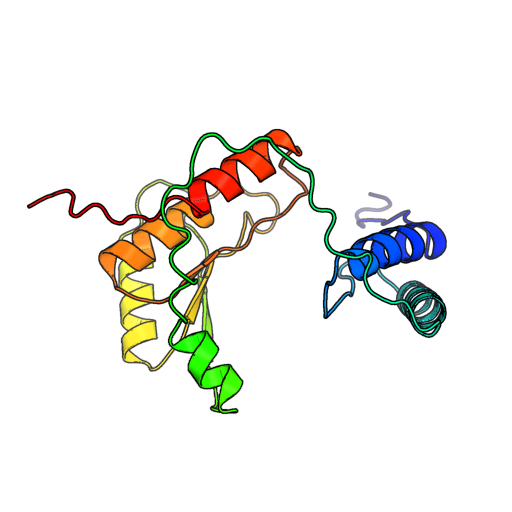 94 ASP A CA 1
ATOM 721 C C . ASP A 1 94 ? -7.544 9.785 -1.670 1.00 93.25 94 ASP A C 1
ATOM 723 O O . ASP A 1 94 ? -8.484 10.432 -1.189 1.00 93.25 94 ASP A O 1
ATOM 727 N N . PRO A 1 95 ? -6.267 10.113 -1.401 1.00 92.19 95 PRO A N 1
ATOM 728 C CA . PRO A 1 95 ? -5.948 11.278 -0.592 1.00 92.19 95 PRO A CA 1
ATOM 729 C C . PRO A 1 95 ? -6.389 12.577 -1.297 1.00 92.19 95 PRO A C 1
ATOM 731 O O . PRO A 1 95 ? -6.421 12.654 -2.533 1.00 92.19 95 PRO A O 1
ATOM 734 N N . PRO A 1 96 ? -6.744 13.629 -0.538 1.00 92.19 96 PRO A N 1
ATOM 735 C CA . PRO A 1 96 ? -7.109 14.918 -1.111 1.00 92.19 96 PRO A CA 1
ATOM 736 C C . PRO A 1 96 ? -5.891 15.653 -1.689 1.00 92.19 96 PRO A C 1
ATOM 738 O O . PRO A 1 96 ? -4.747 15.404 -1.317 1.00 92.19 96 PRO A O 1
ATOM 741 N N . TYR A 1 97 ? -6.149 16.626 -2.566 1.00 90.56 97 TYR A N 1
ATOM 742 C CA . TYR A 1 97 ? -5.116 17.519 -3.113 1.00 90.56 97 TYR A CA 1
ATOM 743 C C . TYR A 1 97 ? -4.580 18.543 -2.096 1.00 90.56 97 TYR A C 1
ATOM 745 O O . TYR A 1 97 ? -3.508 19.101 -2.295 1.00 90.56 97 TYR A O 1
ATOM 753 N N . GLY A 1 98 ? -5.332 18.824 -1.030 1.00 89.62 98 GLY A N 1
ATOM 754 C CA . GLY A 1 98 ? -4.969 19.791 0.008 1.00 89.62 98 GLY A CA 1
ATOM 755 C C . GLY A 1 98 ? -4.983 19.173 1.405 1.00 89.62 98 GLY A C 1
ATOM 756 O O . GLY A 1 98 ? -5.151 17.971 1.566 1.00 89.62 98 GLY A O 1
ATOM 757 N N . SER A 1 99 ? -4.858 20.010 2.434 1.00 88.56 99 SER A N 1
ATOM 758 C CA . SER A 1 99 ? -4.780 19.566 3.835 1.00 88.56 99 SER A CA 1
ATOM 759 C C . SER A 1 99 ? -6.129 19.235 4.489 1.00 88.56 99 SER A C 1
ATOM 761 O O . SER A 1 99 ? -6.154 18.667 5.581 1.00 88.56 99 SER A O 1
ATOM 763 N N . ARG A 1 100 ? -7.260 19.580 3.856 1.00 92.12 100 ARG A N 1
ATOM 764 C CA . ARG A 1 100 ? -8.601 19.289 4.391 1.00 92.12 100 ARG A CA 1
ATOM 765 C C . ARG A 1 100 ? -8.986 17.843 4.109 1.00 92.12 100 ARG A C 1
ATOM 767 O O . ARG A 1 100 ? -9.097 17.449 2.949 1.00 92.12 100 ARG A O 1
ATOM 774 N N . VAL A 1 101 ? -9.247 17.080 5.166 1.00 93.31 101 VAL A N 1
ATOM 775 C CA . VAL A 1 101 ? -9.561 15.643 5.080 1.00 93.31 101 VAL A CA 1
ATOM 776 C C . VAL A 1 101 ? -10.962 15.296 5.592 1.00 93.31 101 VAL A C 1
ATOM 778 O O . VAL A 1 101 ? -11.280 14.124 5.749 1.00 93.31 101 VAL A O 1
ATOM 781 N N . ASP A 1 102 ? -11.831 16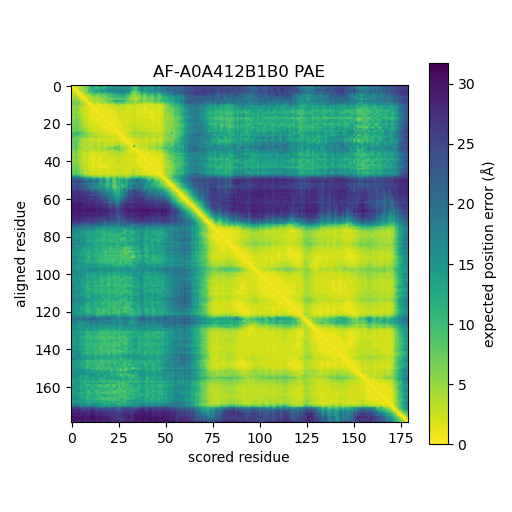.279 5.833 1.00 94.81 102 ASP A N 1
ATOM 782 C CA . ASP A 1 102 ? -13.167 16.074 6.420 1.00 94.81 102 ASP A CA 1
ATOM 783 C C . ASP A 1 102 ? -14.025 15.098 5.601 1.00 94.81 102 ASP A C 1
ATOM 785 O O . ASP A 1 102 ? -14.694 14.211 6.137 1.00 94.81 102 ASP A O 1
ATOM 789 N N . LYS A 1 103 ? -13.943 15.214 4.269 1.00 94.50 103 LYS A N 1
ATOM 790 C CA . LYS A 1 103 ? -14.607 14.295 3.335 1.00 94.50 103 LYS A CA 1
ATOM 791 C C . LYS A 1 103 ? -14.040 12.881 3.427 1.00 94.50 103 LYS A C 1
ATOM 793 O O . LYS A 1 103 ? -14.802 11.924 3.376 1.00 94.50 103 LYS A O 1
ATOM 798 N N . LEU A 1 104 ? -12.723 12.760 3.589 1.00 94.62 104 LEU A N 1
ATOM 799 C CA . LEU A 1 104 ? -12.037 11.476 3.710 1.00 94.62 104 LEU A CA 1
ATOM 800 C C . LEU A 1 104 ? -12.415 10.779 5.026 1.00 94.62 104 LEU A C 1
ATOM 802 O O . LEU A 1 104 ? -12.729 9.595 5.021 1.00 94.62 104 LEU A O 1
ATOM 806 N N . LEU A 1 105 ? -12.472 11.524 6.135 1.00 95.88 105 LEU A N 1
ATOM 807 C CA . LEU A 1 105 ? -12.940 11.028 7.435 1.00 95.88 105 LEU A CA 1
ATOM 808 C C . LEU A 1 105 ? -14.400 10.574 7.378 1.00 95.88 105 LEU A C 1
ATOM 810 O O . LEU A 1 105 ? -14.739 9.510 7.893 1.00 95.88 105 LEU A O 1
ATOM 814 N N . THR A 1 106 ? -15.261 11.364 6.733 1.00 96.88 106 THR A N 1
ATOM 815 C CA . THR A 1 106 ? -16.674 11.012 6.542 1.00 96.88 106 THR A CA 1
ATOM 816 C C . THR A 1 106 ? -16.811 9.733 5.719 1.00 96.88 106 THR A C 1
ATOM 818 O O . THR A 1 106 ? -17.508 8.815 6.143 1.00 96.88 106 THR A O 1
ATOM 821 N N . ALA A 1 107 ? -16.104 9.634 4.589 1.00 96.38 107 ALA A N 1
ATOM 822 C CA . ALA A 1 107 ? -16.101 8.434 3.754 1.00 96.38 107 ALA A CA 1
ATOM 823 C C . ALA A 1 107 ? -15.602 7.203 4.527 1.00 96.38 107 ALA A C 1
ATOM 825 O O . ALA A 1 107 ? -16.236 6.154 4.477 1.00 96.38 107 ALA A O 1
ATOM 826 N N . CYS A 1 108 ? -14.527 7.349 5.306 1.00 96.25 108 CYS A N 1
ATOM 827 C CA . CYS A 1 108 ? -13.986 6.286 6.150 1.00 96.25 108 CYS A CA 1
ATOM 828 C C . CYS A 1 108 ? -15.038 5.740 7.134 1.00 96.25 108 CYS A C 1
ATOM 830 O O . CYS A 1 108 ? -15.243 4.532 7.212 1.00 96.25 108 CYS A O 1
ATOM 832 N N . ARG A 1 109 ? -15.778 6.624 7.821 1.00 96.12 109 ARG A N 1
ATOM 833 C CA . ARG A 1 109 ? -16.858 6.227 8.746 1.00 96.12 109 ARG A CA 1
ATOM 834 C C . ARG A 1 109 ? -18.017 5.529 8.039 1.00 96.12 109 ARG A C 1
ATOM 836 O O . ARG A 1 109 ? -18.558 4.563 8.565 1.00 96.12 109 ARG A O 1
ATOM 843 N N . VAL A 1 110 ? -18.399 5.998 6.850 1.00 97.50 110 VAL A N 1
ATOM 844 C CA . VAL A 1 110 ? -19.444 5.345 6.043 1.00 97.50 110 VAL A CA 1
ATOM 845 C C . VAL A 1 110 ? -19.024 3.923 5.668 1.00 97.50 110 VAL A C 1
ATOM 847 O O . VAL A 1 110 ? -19.814 2.995 5.825 1.00 97.50 110 VAL A O 1
ATOM 850 N N . LEU A 1 111 ? -17.777 3.739 5.231 1.00 96.56 111 LEU A N 1
ATOM 851 C CA . LEU A 1 111 ? -17.231 2.426 4.883 1.00 96.56 111 LEU A CA 1
ATOM 852 C C . LEU A 1 111 ? -17.158 1.501 6.105 1.00 96.56 111 LEU A C 1
ATOM 854 O O . LEU A 1 111 ? -17.591 0.354 6.024 1.00 96.56 111 LEU A O 1
ATOM 858 N N . GLN A 1 112 ? -16.706 2.017 7.250 1.00 93.31 112 GLN A N 1
ATOM 859 C CA . GLN A 1 112 ? -16.681 1.283 8.518 1.00 93.31 112 GLN A CA 1
ATOM 860 C C . GLN A 1 112 ? -18.079 0.793 8.921 1.00 93.31 112 GLN A C 1
ATOM 862 O O . GLN A 1 112 ? -18.266 -0.387 9.203 1.00 93.31 112 GLN A O 1
ATOM 867 N N . ASN A 1 113 ? -19.087 1.668 8.859 1.00 95.62 113 ASN A N 1
ATOM 868 C CA . ASN A 1 113 ? -20.478 1.312 9.159 1.00 95.62 113 ASN A CA 1
ATOM 869 C C . ASN A 1 113 ? -21.096 0.345 8.136 1.00 95.62 113 ASN A C 1
ATOM 871 O O . ASN A 1 113 ? -22.123 -0.266 8.418 1.00 95.62 113 ASN A O 1
ATOM 875 N N . SER A 1 114 ? -20.481 0.206 6.960 1.00 96.50 114 SER A N 1
ATOM 876 C CA . SER A 1 114 ? -20.910 -0.718 5.905 1.00 96.50 114 SER A CA 1
ATOM 877 C C . SER A 1 114 ? -20.219 -2.085 5.992 1.00 96.50 114 SER A C 1
ATOM 879 O O . SER A 1 114 ? -20.458 -2.935 5.139 1.00 96.50 114 SER A O 1
ATOM 881 N N . GLY A 1 115 ? -19.368 -2.309 7.001 1.00 94.06 115 GLY A N 1
ATOM 882 C CA . GLY A 1 115 ? -18.673 -3.582 7.212 1.00 94.06 115 GLY A CA 1
ATOM 883 C C . GLY A 1 115 ? -17.344 -3.726 6.467 1.00 94.06 115 GLY A C 1
ATOM 884 O O . GLY A 1 115 ? -16.860 -4.843 6.326 1.00 94.06 115 GLY A O 1
ATOM 885 N N . VAL A 1 116 ? -16.743 -2.629 5.992 1.00 96.44 116 VAL A N 1
ATOM 886 C CA . VAL A 1 116 ? -15.367 -2.655 5.470 1.00 96.44 116 VAL A CA 1
ATOM 887 C C . VAL A 1 116 ? -14.389 -2.902 6.622 1.00 96.44 116 VAL A C 1
ATOM 889 O O . VAL A 1 116 ? -14.469 -2.242 7.654 1.00 96.44 116 VAL A O 1
ATOM 892 N N . ASP A 1 117 ? -13.453 -3.831 6.437 1.00 94.50 117 ASP A N 1
ATOM 893 C CA . ASP A 1 117 ? -12.484 -4.230 7.464 1.00 94.50 117 ASP A CA 1
ATOM 894 C C . ASP A 1 117 ? -11.241 -3.341 7.485 1.00 94.50 117 ASP A C 1
ATOM 896 O O . ASP A 1 117 ? -10.655 -3.103 8.541 1.00 94.50 117 ASP A O 1
ATOM 900 N N . ILE A 1 118 ? -10.822 -2.867 6.311 1.00 95.56 118 ILE A N 1
ATOM 901 C CA . ILE A 1 118 ? -9.620 -2.053 6.143 1.00 95.56 118 ILE A CA 1
ATOM 902 C C . ILE A 1 118 ? -9.799 -1.050 5.004 1.00 95.56 118 ILE A C 1
ATOM 904 O O . ILE A 1 118 ? -10.399 -1.349 3.970 1.00 95.56 118 ILE A O 1
ATOM 908 N N . VAL A 1 119 ? -9.253 0.150 5.172 1.00 96.44 119 VAL A N 1
ATOM 909 C CA . VAL A 1 119 ? -9.183 1.150 4.100 1.00 96.44 119 VAL A CA 1
ATOM 910 C C . VAL A 1 119 ? -7.765 1.210 3.550 1.00 96.44 119 VAL A C 1
ATOM 912 O O . VAL A 1 119 ? -6.808 1.277 4.317 1.00 96.44 119 VAL A O 1
ATOM 915 N N . THR A 1 120 ? -7.605 1.232 2.231 1.00 95.81 120 THR A N 1
ATOM 916 C CA . THR A 1 120 ? -6.310 1.507 1.595 1.00 95.81 120 THR A CA 1
ATOM 917 C C . THR A 1 120 ? -6.243 2.964 1.138 1.00 95.81 120 THR A C 1
ATOM 919 O O . THR A 1 120 ? -7.262 3.539 0.755 1.00 95.81 120 THR A O 1
ATOM 922 N N . ILE A 1 121 ? -5.063 3.591 1.209 1.00 95.25 121 ILE A N 1
ATOM 923 C CA . ILE A 1 121 ? -4.858 4.971 0.730 1.00 95.25 121 ILE A CA 1
ATOM 924 C C . ILE A 1 121 ? -3.869 4.961 -0.425 1.00 95.25 121 ILE A C 1
ATOM 926 O O . ILE A 1 121 ? -2.706 4.610 -0.228 1.00 95.25 121 ILE A O 1
ATOM 930 N N . SER A 1 122 ? -4.322 5.366 -1.611 1.00 92.25 122 SER A N 1
ATOM 931 C CA . SER A 1 122 ? -3.504 5.376 -2.828 1.00 92.25 122 SER A CA 1
ATOM 932 C C . SER A 1 122 ? -2.362 6.404 -2.755 1.00 92.25 122 SER A C 1
ATOM 934 O O . SER A 1 122 ? -2.510 7.473 -2.164 1.00 92.25 122 SER A O 1
ATOM 936 N N . ASP A 1 123 ? -1.214 6.107 -3.379 1.00 89.31 123 ASP A N 1
ATOM 937 C CA . ASP A 1 123 ? -0.093 7.053 -3.484 1.00 89.31 123 ASP A CA 1
ATOM 938 C C . ASP A 1 123 ? -0.066 7.742 -4.845 1.00 89.31 123 ASP A C 1
ATOM 940 O O . ASP A 1 123 ? 0.259 7.125 -5.860 1.00 89.31 123 ASP A O 1
ATOM 944 N N . SER A 1 124 ? -0.379 9.041 -4.842 1.00 79.00 124 SER A N 1
ATOM 945 C CA . SER A 1 124 ? -0.145 9.965 -5.961 1.00 79.00 124 SER A CA 1
ATOM 946 C C . SER A 1 124 ? -0.503 9.386 -7.348 1.00 79.00 124 SER A C 1
ATOM 948 O O . SER A 1 124 ? 0.343 9.380 -8.260 1.00 79.00 124 SER A O 1
ATOM 950 N N . PRO A 1 125 ? -1.741 8.876 -7.547 1.00 66.69 125 PRO A N 1
ATOM 951 C CA . PRO A 1 125 ? -2.166 8.326 -8.827 1.00 66.69 125 PRO A CA 1
ATOM 952 C C . PRO A 1 125 ? -1.916 9.332 -9.955 1.00 66.69 125 PRO A C 1
ATOM 954 O O . PRO A 1 125 ? -2.139 10.537 -9.813 1.00 66.69 125 PRO A O 1
ATOM 957 N N . MET A 1 126 ? -1.416 8.824 -11.086 1.00 71.81 126 MET A N 1
ATOM 958 C CA . MET A 1 126 ? -1.083 9.618 -12.278 1.00 71.81 126 MET A CA 1
ATOM 959 C C . MET A 1 126 ? -0.027 10.720 -12.054 1.00 71.81 126 MET A C 1
ATOM 961 O O . MET A 1 126 ? -0.024 11.710 -12.783 1.00 71.81 126 MET A O 1
ATOM 965 N N . ALA A 1 127 ? 0.861 10.559 -11.063 1.00 73.25 127 ALA A N 1
ATOM 966 C CA . ALA A 1 127 ? 1.927 11.517 -10.733 1.00 73.25 127 ALA A CA 1
ATOM 967 C C . ALA A 1 127 ? 1.406 12.916 -10.343 1.00 73.25 127 ALA A C 1
ATOM 969 O O . ALA A 1 127 ? 2.068 13.931 -10.559 1.00 73.25 127 ALA A O 1
ATOM 970 N N . ARG A 1 128 ? 0.200 12.977 -9.766 1.00 81.44 128 ARG A N 1
ATOM 971 C CA . ARG A 1 128 ? -0.373 14.214 -9.229 1.00 81.44 128 ARG A CA 1
ATOM 972 C C . ARG A 1 128 ? -0.0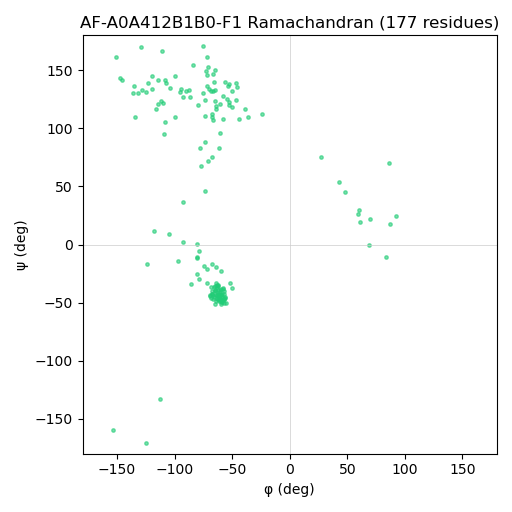70 14.328 -7.744 1.00 81.44 128 ARG A C 1
ATOM 974 O O . ARG A 1 128 ? -0.285 13.378 -6.996 1.00 81.44 128 ARG A O 1
ATOM 981 N N . VAL A 1 129 ? 0.367 15.515 -7.326 1.00 84.88 129 VAL A N 1
ATOM 982 C CA . VAL A 1 129 ? 0.624 15.815 -5.915 1.00 84.88 129 VAL A CA 1
ATOM 983 C C . VAL A 1 129 ? -0.689 15.742 -5.138 1.00 84.88 129 VAL A C 1
ATOM 985 O O . VAL A 1 129 ? -1.634 16.480 -5.419 1.00 84.88 129 VAL A O 1
ATOM 988 N N . LYS A 1 130 ? -0.731 14.840 -4.161 1.00 90.50 130 LYS A N 1
ATOM 989 C CA . LYS A 1 130 ? -1.796 14.697 -3.169 1.00 90.50 130 LYS A CA 1
ATOM 990 C C . LYS A 1 130 ? -1.166 14.654 -1.777 1.00 90.50 130 LYS A C 1
ATOM 992 O O . LYS A 1 130 ? 0.055 14.581 -1.643 1.00 90.50 130 LYS A O 1
ATOM 997 N N . LEU A 1 131 ? -1.999 14.728 -0.745 1.00 91.75 131 LEU A N 1
ATOM 998 C CA . LEU A 1 131 ? -1.556 14.549 0.633 1.00 91.75 131 LEU A CA 1
ATOM 999 C C . LEU A 1 131 ? -0.858 13.188 0.801 1.00 91.75 131 LEU A C 1
ATOM 1001 O O . LEU A 1 131 ? -1.312 12.191 0.241 1.00 91.75 131 LEU A O 1
ATOM 1005 N N . ASP A 1 132 ? 0.236 13.162 1.568 1.00 91.94 132 ASP A N 1
ATOM 1006 C CA . ASP A 1 132 ? 1.032 11.950 1.757 1.00 91.94 132 ASP A CA 1
ATOM 1007 C C . ASP A 1 132 ? 0.172 10.802 2.336 1.00 91.94 132 ASP A C 1
ATOM 1009 O O . ASP A 1 132 ? -0.495 11.005 3.360 1.00 91.94 132 ASP A O 1
ATOM 1013 N N . PRO A 1 133 ? 0.170 9.604 1.719 1.00 92.62 133 PRO A N 1
ATOM 1014 C CA . PRO A 1 133 ? -0.710 8.507 2.119 1.00 92.62 133 PRO A CA 1
ATOM 1015 C C . PRO A 1 133 ? -0.468 8.011 3.542 1.00 92.62 133 PRO A C 1
ATOM 1017 O O . PRO A 1 133 ? -1.421 7.644 4.228 1.00 92.62 133 PRO A O 1
ATOM 1020 N N . VAL A 1 134 ? 0.787 8.020 4.005 1.00 92.94 134 VAL A N 1
ATOM 1021 C CA . VAL A 1 134 ? 1.155 7.569 5.353 1.00 92.94 134 VAL A CA 1
ATOM 1022 C C . VAL A 1 134 ? 0.621 8.555 6.387 1.00 92.94 134 VAL A C 1
ATOM 1024 O O . VAL A 1 134 ? -0.004 8.148 7.366 1.00 92.94 134 VAL A O 1
ATOM 1027 N N . VAL A 1 135 ? 0.782 9.859 6.142 1.00 92.25 135 VAL A N 1
ATOM 1028 C CA . VAL A 1 135 ? 0.207 10.911 6.998 1.00 92.25 135 VAL A CA 1
ATOM 1029 C C . VAL A 1 135 ? -1.323 10.837 7.008 1.00 92.25 135 VAL A C 1
ATOM 1031 O O . VAL A 1 135 ? -1.948 10.939 8.068 1.00 92.25 135 VAL A O 1
ATOM 1034 N N . CYS A 1 136 ? -1.932 10.621 5.840 1.00 92.50 136 CYS A N 1
ATOM 1035 C CA . CYS A 1 136 ? -3.372 10.427 5.701 1.00 92.50 136 CYS A CA 1
ATOM 1036 C C . CYS A 1 136 ? -3.855 9.230 6.528 1.00 92.50 136 CYS A C 1
ATOM 1038 O O . CYS A 1 136 ? -4.794 9.366 7.315 1.00 92.50 136 CYS A O 1
ATOM 1040 N N . GLY A 1 137 ? -3.183 8.085 6.395 1.00 92.81 137 GLY A N 1
ATOM 1041 C CA . GLY A 1 137 ? -3.517 6.867 7.122 1.00 92.81 137 GLY A CA 1
ATOM 1042 C C . GLY A 1 137 ? -3.387 7.031 8.631 1.00 92.81 137 GLY A C 1
ATOM 1043 O O . GLY A 1 137 ? -4.315 6.686 9.358 1.00 92.81 137 GLY A O 1
ATOM 1044 N N . ALA A 1 138 ? -2.314 7.670 9.103 1.00 91.38 138 ALA A N 1
ATOM 1045 C CA . ALA A 1 138 ? -2.130 7.959 10.523 1.00 91.38 138 ALA A CA 1
ATOM 1046 C C . ALA A 1 138 ? -3.244 8.858 11.091 1.00 91.38 138 ALA A C 1
ATOM 1048 O O . ALA A 1 138 ? -3.727 8.627 12.202 1.00 91.38 138 ALA A O 1
ATOM 1049 N N . LYS A 1 139 ? -3.685 9.878 10.338 1.00 92.25 139 LYS A N 1
ATOM 1050 C CA . LYS A 1 139 ? -4.794 10.752 10.755 1.00 92.25 139 LYS A CA 1
ATOM 1051 C C . LYS A 1 139 ? -6.131 10.010 10.777 1.00 92.25 139 LYS A C 1
ATOM 1053 O O . LYS A 1 139 ? -6.857 10.128 11.762 1.00 92.25 139 LYS A O 1
ATOM 1058 N N . LEU A 1 140 ? -6.443 9.243 9.732 1.00 93.12 140 LEU A N 1
ATOM 1059 C CA . LEU A 1 140 ? -7.671 8.447 9.658 1.00 93.12 140 LEU A CA 1
ATOM 1060 C C . LEU A 1 140 ? -7.748 7.428 10.793 1.00 93.12 140 LEU A C 1
ATOM 1062 O O . LEU A 1 140 ? -8.753 7.388 11.503 1.00 93.12 140 LEU A O 1
ATOM 1066 N N . GLN A 1 141 ? -6.680 6.658 11.005 1.00 91.12 141 GLN A N 1
ATOM 1067 C CA . GLN A 1 141 ? -6.623 5.656 12.063 1.00 91.12 141 GLN A CA 1
ATOM 1068 C C . GLN A 1 141 ? -6.812 6.295 13.443 1.00 91.12 141 GLN A C 1
ATOM 1070 O O . GLN A 1 141 ? -7.611 5.808 14.238 1.00 91.12 141 GLN A O 1
ATOM 1075 N N . ARG A 1 142 ? -6.159 7.436 13.711 1.00 90.56 142 ARG A N 1
ATOM 1076 C CA . ARG A 1 142 ? -6.312 8.167 14.980 1.00 90.56 142 ARG A CA 1
ATOM 1077 C C . ARG A 1 142 ? -7.741 8.666 15.220 1.00 90.56 142 ARG A C 1
ATOM 1079 O O . ARG A 1 142 ? -8.199 8.658 16.355 1.00 90.56 142 ARG A O 1
ATOM 1086 N N . GLU A 1 143 ? -8.430 9.138 14.183 1.00 92.62 143 GLU A N 1
ATOM 1087 C CA . GLU A 1 143 ? -9.718 9.844 14.327 1.00 92.62 143 GLU A CA 1
ATOM 1088 C C . GLU A 1 143 ? -10.955 8.968 14.114 1.00 92.62 143 GLU A C 1
ATOM 1090 O O . GLU A 1 143 ? -12.071 9.381 14.440 1.00 92.62 143 GLU A O 1
ATOM 1095 N N . THR A 1 144 ? -10.775 7.775 13.552 1.00 91.94 144 THR A N 1
ATOM 1096 C CA . THR A 1 144 ? -11.873 6.838 13.266 1.00 91.94 144 THR A CA 1
ATOM 1097 C C . THR A 1 144 ? -11.672 5.466 13.902 1.00 91.94 144 THR A C 1
ATOM 1099 O O . THR A 1 144 ? -12.623 4.699 13.998 1.00 91.94 144 THR A O 1
ATOM 1102 N N . GLY A 1 145 ? -10.449 5.131 14.325 1.00 90.06 145 GLY A N 1
ATOM 1103 C CA . GLY A 1 145 ? -10.099 3.782 14.770 1.00 90.06 145 GLY A CA 1
ATOM 1104 C C . GLY A 1 145 ? -10.087 2.740 13.646 1.00 90.06 145 GLY A C 1
ATOM 1105 O O . GLY A 1 145 ? -9.794 1.580 13.918 1.00 90.06 145 GLY A O 1
ATOM 1106 N N . MET A 1 146 ? -10.392 3.130 12.403 1.00 89.75 146 MET A N 1
ATOM 1107 C CA . MET A 1 146 ? -10.357 2.245 11.243 1.00 89.75 146 MET A CA 1
ATOM 1108 C C . MET A 1 146 ? -8.924 1.797 10.965 1.00 89.75 146 MET A C 1
ATOM 1110 O O . MET A 1 146 ? -7.988 2.598 11.040 1.00 89.75 146 MET A O 1
ATOM 1114 N N . GLU A 1 147 ? -8.747 0.527 10.613 1.00 92.12 147 GLU A N 1
ATOM 1115 C CA . GLU A 1 147 ? -7.460 0.052 10.120 1.00 92.12 147 GLU A CA 1
ATOM 1116 C C . GLU A 1 147 ? -7.192 0.633 8.734 1.00 92.12 147 GLU A C 1
ATOM 1118 O O . GLU A 1 147 ? -8.068 0.651 7.864 1.00 92.12 147 GLU A O 1
ATOM 1123 N N . VAL A 1 148 ? -5.972 1.134 8.538 1.00 93.06 148 VAL A N 1
ATOM 1124 C CA . VAL A 1 148 ? -5.572 1.774 7.288 1.00 93.06 148 VAL A CA 1
ATOM 1125 C C . VAL A 1 148 ? -4.280 1.165 6.771 1.00 93.06 148 VAL A C 1
ATOM 1127 O O . VAL A 1 148 ? -3.306 1.035 7.510 1.00 93.06 148 VAL A O 1
ATOM 1130 N N . LEU A 1 149 ? -4.269 0.845 5.480 1.00 93.44 149 LEU A N 1
ATOM 1131 C CA . LEU A 1 149 ? -3.108 0.382 4.736 1.00 93.44 149 LEU A CA 1
ATOM 1132 C C . LEU A 1 149 ? -2.662 1.481 3.755 1.00 93.44 149 LEU A C 1
ATOM 1134 O O . LEU A 1 149 ? -3.211 1.591 2.656 1.00 93.44 149 LEU A O 1
ATOM 1138 N N . PRO A 1 150 ? -1.697 2.337 4.129 1.00 93.81 150 PRO A N 1
ATOM 1139 C CA . PRO A 1 150 ? -1.188 3.351 3.220 1.00 93.81 150 PRO A CA 1
ATOM 1140 C C . PRO A 1 150 ? -0.326 2.712 2.128 1.00 93.81 150 PRO A C 1
ATOM 1142 O O . PRO A 1 150 ? 0.530 1.869 2.403 1.00 93.81 150 PRO A O 1
ATOM 1145 N N . HIS A 1 151 ? -0.519 3.146 0.888 1.00 92.31 151 HIS A N 1
ATOM 1146 C CA . HIS A 1 151 ? 0.378 2.815 -0.210 1.00 92.31 151 HIS A CA 1
ATOM 1147 C C . HIS A 1 151 ? 1.560 3.784 -0.233 1.00 92.31 151 HIS A C 1
ATOM 1149 O O . HIS A 1 151 ? 1.465 4.933 0.195 1.00 92.31 151 HIS A O 1
ATOM 1155 N N . PHE A 1 152 ? 2.681 3.332 -0.783 1.00 89.06 152 PHE A N 1
ATOM 1156 C CA . PHE A 1 152 ? 3.770 4.211 -1.178 1.00 89.06 152 PHE A CA 1
ATOM 1157 C C . PHE A 1 152 ? 4.448 3.658 -2.426 1.00 89.06 152 PHE A C 1
ATOM 1159 O O . PHE A 1 152 ? 4.631 2.451 -2.585 1.00 89.06 152 PHE A O 1
ATOM 1166 N N . CYS A 1 153 ? 4.834 4.553 -3.322 1.00 84.31 153 CYS A N 1
ATOM 1167 C CA . CYS A 1 153 ? 5.572 4.236 -4.528 1.00 84.31 153 CYS A CA 1
ATOM 1168 C C . CYS A 1 153 ? 7.020 4.719 -4.407 1.00 84.31 153 CYS A C 1
ATOM 1170 O O . CYS A 1 153 ? 7.308 5.810 -3.909 1.00 84.31 153 CYS A O 1
ATOM 1172 N N . CYS A 1 154 ? 7.944 3.916 -4.934 1.00 85.19 154 CYS A N 1
ATOM 1173 C CA . CYS A 1 154 ? 9.372 4.242 -4.964 1.00 85.19 154 CYS A CA 1
ATOM 1174 C C . CYS A 1 154 ? 9.755 5.201 -6.103 1.00 85.19 154 CYS A C 1
ATOM 1176 O O . CYS A 1 154 ? 10.882 5.680 -6.128 1.00 85.19 154 CYS A O 1
ATOM 1178 N N . ARG A 1 155 ? 8.849 5.472 -7.055 1.00 84.88 155 ARG A N 1
ATOM 1179 C CA . ARG A 1 155 ? 9.133 6.278 -8.257 1.00 84.88 155 ARG A CA 1
ATOM 1180 C C . ARG A 1 155 ? 9.615 7.689 -7.915 1.00 84.88 155 ARG A C 1
ATOM 1182 O O . ARG A 1 155 ? 10.587 8.156 -8.495 1.00 84.88 155 ARG A O 1
ATOM 1189 N N . ASP A 1 156 ? 8.936 8.334 -6.970 1.00 83.38 156 ASP A N 1
ATOM 1190 C CA . ASP A 1 156 ? 9.085 9.766 -6.687 1.00 83.38 156 ASP A CA 1
ATOM 1191 C C . ASP A 1 156 ? 9.891 10.028 -5.394 1.00 83.38 156 ASP A C 1
ATOM 1193 O O . ASP A 1 156 ? 9.969 11.155 -4.909 1.00 83.38 156 ASP A O 1
ATOM 1197 N N . ARG A 1 157 ? 10.495 8.983 -4.805 1.00 86.50 157 ARG A N 1
ATOM 1198 C CA . ARG A 1 157 ? 11.223 9.049 -3.529 1.00 86.50 157 ARG A CA 1
ATOM 1199 C C . ARG A 1 157 ? 12.581 8.363 -3.641 1.00 86.50 157 ARG A C 1
ATOM 1201 O O . ARG A 1 157 ? 12.680 7.215 -4.060 1.00 86.50 157 ARG A O 1
ATOM 1208 N N . ASN A 1 158 ? 13.635 9.042 -3.196 1.00 91.19 158 ASN A N 1
ATOM 1209 C CA . ASN A 1 158 ? 14.943 8.409 -3.023 1.00 91.19 158 ASN A CA 1
ATOM 1210 C C . ASN A 1 158 ? 14.972 7.520 -1.760 1.00 91.19 158 ASN A C 1
ATOM 1212 O O . ASN A 1 158 ? 14.061 7.547 -0.931 1.00 91.19 158 ASN A O 1
ATOM 1216 N N . VAL A 1 159 ? 16.048 6.744 -1.586 1.00 90.50 159 VAL A N 1
ATOM 1217 C CA . VAL A 1 159 ? 16.194 5.807 -0.456 1.00 90.50 159 VAL A CA 1
ATOM 1218 C C . VAL A 1 159 ? 16.104 6.510 0.903 1.00 90.50 159 VAL A C 1
ATOM 1220 O O . VAL A 1 159 ? 15.507 5.961 1.827 1.00 90.50 159 VAL A O 1
ATOM 1223 N N . ASN A 1 160 ? 16.646 7.724 1.038 1.00 92.06 160 ASN A N 1
ATOM 1224 C CA . ASN A 1 160 ? 16.567 8.482 2.289 1.00 92.06 160 ASN A CA 1
ATOM 1225 C C . ASN A 1 160 ? 15.126 8.907 2.590 1.00 92.06 160 ASN A C 1
ATOM 1227 O O . ASN A 1 160 ? 14.678 8.748 3.722 1.00 92.06 160 ASN A O 1
ATOM 1231 N N . ALA A 1 161 ? 14.383 9.369 1.582 1.00 90.81 161 ALA A N 1
ATOM 1232 C CA . ALA A 1 161 ? 12.972 9.719 1.715 1.00 90.81 161 ALA A CA 1
ATOM 1233 C C . ALA A 1 161 ? 12.115 8.498 2.089 1.00 90.81 161 ALA A C 1
ATOM 1235 O O . ALA A 1 161 ? 11.299 8.585 3.003 1.00 90.81 161 ALA A O 1
ATOM 1236 N N . LEU A 1 162 ? 12.343 7.342 1.453 1.00 90.94 162 LEU A N 1
ATOM 1237 C CA . LEU A 1 162 ? 11.658 6.089 1.800 1.00 90.94 162 LEU A CA 1
ATOM 1238 C C . LEU A 1 162 ? 11.964 5.651 3.237 1.00 90.94 162 LEU A C 1
ATOM 1240 O O . LEU A 1 162 ? 11.050 5.318 3.987 1.00 90.94 162 LEU A O 1
ATOM 1244 N N . ARG A 1 163 ? 13.237 5.686 3.650 1.00 91.25 163 ARG A N 1
ATOM 1245 C CA . ARG A 1 163 ? 13.644 5.336 5.019 1.00 91.25 163 ARG A CA 1
ATOM 1246 C C . ARG A 1 163 ? 13.038 6.279 6.050 1.00 91.25 163 ARG A C 1
ATOM 1248 O O . ARG A 1 163 ? 12.498 5.806 7.041 1.00 91.25 163 ARG A O 1
ATOM 1255 N N . ALA A 1 164 ? 13.099 7.588 5.813 1.00 91.19 164 ALA A N 1
ATOM 1256 C CA . ALA A 1 164 ? 12.514 8.584 6.703 1.00 91.19 164 ALA A CA 1
ATOM 1257 C C . ALA A 1 164 ? 10.998 8.388 6.848 1.00 91.19 164 ALA A C 1
ATOM 1259 O O . ALA A 1 164 ? 10.480 8.422 7.961 1.00 91.19 164 ALA A O 1
ATOM 1260 N N . MET A 1 165 ? 10.300 8.108 5.745 1.00 91.19 165 MET A N 1
ATOM 1261 C CA . MET A 1 165 ? 8.868 7.814 5.747 1.00 91.19 165 MET A CA 1
ATOM 1262 C C . MET A 1 165 ? 8.543 6.535 6.531 1.00 91.19 165 MET A C 1
ATOM 1264 O O . MET A 1 165 ? 7.640 6.559 7.359 1.00 91.19 165 MET A O 1
ATOM 1268 N N . LEU A 1 166 ? 9.282 5.438 6.325 1.00 89.88 166 LEU A N 1
ATOM 1269 C CA . LEU A 1 166 ? 9.078 4.187 7.071 1.00 89.88 166 LEU A CA 1
ATOM 1270 C C . LEU A 1 166 ? 9.374 4.350 8.567 1.00 89.88 166 LEU A C 1
ATOM 1272 O O . LEU A 1 166 ? 8.628 3.840 9.401 1.00 89.88 166 LEU A O 1
ATOM 1276 N N . LEU A 1 167 ? 10.429 5.094 8.914 1.00 89.12 167 LEU A N 1
ATOM 1277 C CA . LEU A 1 167 ? 10.720 5.451 10.302 1.00 89.12 167 LEU A CA 1
ATOM 1278 C C . LEU A 1 167 ? 9.566 6.264 10.895 1.00 89.12 167 LEU A C 1
ATOM 1280 O O . LEU A 1 167 ? 9.070 5.907 11.959 1.00 89.12 167 LEU A O 1
ATOM 1284 N N . GLY A 1 168 ? 9.077 7.279 10.179 1.00 88.56 168 GLY A N 1
ATOM 1285 C CA . GLY A 1 168 ? 7.915 8.072 10.581 1.00 88.56 168 GLY A CA 1
ATOM 1286 C C . GLY A 1 168 ? 6.648 7.233 10.767 1.00 88.56 168 GLY A C 1
ATOM 1287 O O . GLY A 1 168 ? 5.961 7.389 11.770 1.00 88.56 168 GLY A O 1
ATOM 1288 N N . ALA A 1 169 ? 6.379 6.290 9.859 1.00 86.94 169 ALA A N 1
ATOM 1289 C CA . ALA A 1 169 ? 5.251 5.362 9.950 1.00 86.94 169 ALA A CA 1
ATOM 1290 C C . ALA A 1 169 ? 5.352 4.425 11.165 1.00 86.94 169 ALA A C 1
ATOM 1292 O O . ALA A 1 169 ? 4.338 4.042 11.742 1.00 86.94 169 ALA A O 1
ATOM 1293 N N . SER A 1 170 ? 6.575 4.050 11.556 1.00 82.62 170 SER A N 1
ATOM 1294 C CA . SER A 1 170 ? 6.820 3.173 12.705 1.00 82.62 170 SER A CA 1
ATOM 1295 C C . SER A 1 170 ? 6.633 3.868 14.055 1.00 82.62 170 SER A C 1
ATOM 1297 O O . SER A 1 170 ? 6.457 3.191 15.073 1.00 82.62 170 SER A O 1
ATOM 1299 N N . VAL A 1 171 ? 6.651 5.208 14.080 1.00 82.25 171 VAL A N 1
ATOM 1300 C CA . VAL A 1 171 ? 6.365 5.967 15.296 1.00 82.25 171 VAL A CA 1
ATOM 1301 C C . VAL A 1 171 ? 4.906 5.732 15.648 1.00 82.25 171 VAL A C 1
ATOM 1303 O O . VAL A 1 171 ? 3.995 6.251 15.003 1.00 82.25 171 VAL A O 1
ATOM 1306 N N . LYS A 1 172 ? 4.680 4.941 16.700 1.00 59.53 172 LYS A N 1
ATOM 1307 C CA . LYS A 1 172 ? 3.350 4.765 17.271 1.00 59.53 172 LYS A CA 1
ATOM 1308 C C . LYS A 1 172 ? 2.775 6.142 17.564 1.00 59.53 172 LYS A C 1
ATOM 1310 O O . LYS A 1 172 ? 3.297 6.878 18.399 1.00 59.53 172 LYS A O 1
ATOM 1315 N N . THR A 1 173 ? 1.647 6.453 16.944 1.00 51.47 173 THR A N 1
ATOM 1316 C CA . THR A 1 173 ? 0.801 7.590 17.308 1.00 51.47 173 THR A CA 1
ATOM 1317 C C . THR A 1 173 ? 0.057 7.299 18.615 1.00 51.47 173 THR A C 1
ATOM 1319 O O . THR A 1 173 ? -1.135 7.545 18.753 1.00 51.47 173 THR A O 1
ATOM 1322 N N . SER A 1 174 ? 0.756 6.775 19.623 1.00 37.22 174 SER A N 1
ATOM 1323 C CA . SER A 1 174 ? 0.304 6.778 21.009 1.00 37.22 174 SER A CA 1
ATOM 1324 C C . SER A 1 174 ? 0.526 8.177 21.573 1.00 37.22 174 SER A C 1
ATOM 1326 O O . SER A 1 174 ? 1.396 8.391 22.409 1.00 37.22 174 SER A O 1
ATOM 1328 N N . VAL A 1 175 ? -0.233 9.148 21.066 1.00 33.62 175 VAL A N 1
ATOM 1329 C CA . VAL A 1 175 ? -0.337 10.463 21.695 1.00 33.62 175 VAL A CA 1
ATOM 1330 C C . VAL A 1 175 ? -1.813 10.851 21.732 1.00 33.62 175 VAL A C 1
ATOM 1332 O O . VAL A 1 175 ? -2.397 11.124 20.680 1.00 33.62 175 VAL A O 1
ATOM 1335 N N . PRO A 1 176 ? -2.441 10.866 22.920 1.00 31.31 176 PRO A N 1
ATOM 1336 C CA . PRO A 1 176 ? -3.711 11.537 23.114 1.00 31.31 176 PRO A CA 1
ATOM 1337 C C . PRO A 1 176 ? -3.399 13.036 23.125 1.00 31.31 176 PRO A C 1
ATOM 1339 O O . PRO A 1 176 ? -3.062 13.592 24.165 1.00 31.31 176 PRO A O 1
ATOM 1342 N N . PHE A 1 177 ? -3.398 13.683 21.961 1.00 30.83 177 PHE A N 1
ATOM 1343 C CA . PHE A 1 177 ? -3.138 15.119 21.879 1.00 30.83 177 PHE A CA 1
ATOM 1344 C C . PHE A 1 177 ? -4.396 15.844 21.398 1.00 30.83 177 PHE A C 1
ATOM 1346 O O . PHE A 1 177 ? -4.899 15.550 20.311 1.00 30.83 177 PHE A O 1
ATOM 1353 N N . TRP A 1 178 ? -4.859 16.760 22.259 1.00 24.17 178 TRP A N 1
ATOM 1354 C CA . TRP A 1 178 ? -6.117 17.526 22.290 1.00 24.17 178 TRP A CA 1
ATOM 1355 C C . TRP A 1 178 ? -7.324 16.842 22.966 1.00 24.17 178 TRP A C 1
ATOM 1357 O O . TRP A 1 178 ? -8.315 16.488 22.329 1.00 24.17 178 TRP A O 1
ATOM 1367 N N . ARG A 1 179 ? -7.242 16.718 24.298 1.00 27.67 179 ARG A N 1
ATOM 1368 C CA . ARG A 1 179 ? -8.294 17.238 25.187 1.00 27.67 179 ARG A CA 1
ATOM 1369 C C . ARG A 1 179 ? -7.843 18.599 25.701 1.00 27.67 179 ARG A C 1
ATOM 1371 O O . ARG A 1 179 ? -6.609 18.755 25.840 1.00 27.67 179 ARG A O 1
#

pLDDT: mean 81.64, std 18.01, range [24.17, 97.5]

Mean predicted aligned error: 11.79 Å

Foldseek 3Di:
DPPPDDADPDDLVNLLVVQVVVVLQVDPDDDDDPNDDPSSVVSNVVVPVPDDDRDPNPPPPPVDDDDDDPPPPDQAPQNVCVVVVHDAAEEEDEAAQDDDCPVVLVVLQVCVVVRHQEYEYDDCPPVRRGPQQLVVQLVSCVPPVHHYHYDDDPPVDDPVRVVVSVVVSPPPPPDPPDD

Secondary structure (DSSP, 8-state):
-BTTB------HHHHHHHHHHHHHTT-S-----TT--HHHHHHHHHHHSS--PPPP---------S------PPPPHHHHHHHHT----EEEEPPPSSS--HHHHHHHHHHHHTT--EEEE---GGG-----HHHHHHHHHHHH---EEE---STT--HHHHHHHHHHHHS--------

InterPro domains:
  IPR003726 Homocysteine-binding domain [PF02574] (5-46)
  IPR003726 Homocysteine-binding domain [PS50970] (1-48)
  IPR036589 Homocysteine-binding domain superfamily [G3DSA:3.20.20.330] (1-56)
  IPR036589 Homocysteine-binding domain superfamily [SSF82282] (3-129)

Sequence (179 aa):
MEENRTVFDTSPEYFSHQAVRIAELGVDMIGGCCGTTPKHLQLLSRLLQKKRKPLAAVTTTVTAVESLEKSAPRESCFAQKLRKGEFVMAAELDPPYGSRVDKLLTACRVLQNSGVDIVTISDSPMARVKLDPVVCGAKLQRETGMEVLPHFCCRDRNVNALRAMLLGASVKTSVPFWR

Radius of gyration: 19.76 Å; Cα contacts (8 Å, |Δi|>4): 174; chains: 1; bounding box: 46×44×56 Å

Nearest PDB structures (foldseek):
  5ks8-assembly1_E  TM=6.046E-01  e=1.020E-01  Methylobacillus flagellatus KT
  2bo7-assembly2_F  TM=4.838E-01  e=4.722E-01  Rhodothermus marinus
  6yxx-assembly1_EE  TM=4.555E-01  e=6.589E-01  Trypanosoma brucei brucei
  2y4m-assembly1_A  TM=3.965E-01  e=9.192E-01  Rhodothermus marinus DSM 4252
  2y4l-assembly2_B  TM=3.692E-01  e=9.826E-01  Rhodothermus marinus DSM 4252

Solvent-accessible surface area (backbone atoms only — not comparable to full-atom values): 11154 Å² total; per-residue (Å²): 108,55,95,93,35,88,69,60,93,69,51,44,66,60,52,27,55,53,52,48,58,49,39,36,74,62,53,92,77,87,86,76,63,92,71,57,49,72,67,28,54,53,50,30,48,62,64,58,67,53,88,69,78,52,54,74,77,84,73,75,82,66,85,68,77,80,79,71,82,79,68,72,80,78,80,48,70,58,60,52,36,56,74,70,69,46,93,78,41,76,46,80,42,77,54,42,74,55,92,72,50,68,68,58,51,51,50,50,51,54,40,47,78,68,64,42,54,34,37,32,25,49,50,43,71,94,81,42,82,41,43,57,18,57,62,49,29,56,51,45,29,73,76,67,68,48,48,56,49,51,39,81,67,68,88,89,42,54,72,66,55,50,51,52,50,52,53,56,68,66,54,74,82,84,63,95,78,85,128

Organism: NCBI:txid1535